Protein AF-A0A7S1Z7Z2-F1 (afdb_monomer)

pLDDT: mean 90.13, std 9.08, range [53.66, 98.62]

Solvent-accessible surface area (backbone atoms only — not comparable to full-atom values): 11282 Å² total; per-residue (Å²): 141,89,58,66,69,56,51,52,54,50,41,55,55,57,70,72,47,64,72,92,81,48,67,31,54,62,51,13,54,47,20,42,52,48,16,53,54,26,48,78,69,70,35,50,72,63,13,43,52,27,40,50,52,14,51,52,24,27,57,74,50,73,48,68,64,72,51,48,70,61,42,53,51,52,42,48,53,41,29,54,37,27,45,75,72,69,38,49,69,61,22,52,56,44,25,51,54,40,63,73,68,47,89,47,72,75,71,25,38,62,33,54,53,51,53,23,46,42,47,24,67,41,99,81,49,35,27,67,57,16,34,55,44,33,43,52,51,34,41,75,75,71,43,84,64,67,98,73,46,47,75,67,56,55,50,52,52,49,52,52,50,51,61,72,48,56,95,55,60,73,76,53,66,81,66,49,78,77,80,72,82,45,69,59,58,60,40,51,53,51,33,30,55,30,22,54,75,73,64,38,61,60,54,42,71,108

Sequence (206 aa):
ANTEWALFVAADHLNSVVPELVPRMELARLNFRVAKINLAKGATLGANVNLNDCLTCLNQSGEKWKDYDFTLNLLNELMESEYSIGKFEMAFMHLQDVLENATSLDDKFTAYFYKMKTFAEDENRDYQKGIVVGLQICKMYGITIPNSPNRTDLMKENVKLEMKLRNQPLTVLSKLPRTDDSTVFRILNEVHHYATFEGNNDLAAL

Mean predicted aligned error: 6.17 Å

Organism: NCBI:txid49249

InterPro domains:
  IPR053159 Hybrid Signal Transduction Histidine Kinase [PTHR43642] (6-191)

Nearest PDB structures (foldseek):
  4i1a-assembly3_B  TM=7.212E-01  e=1.987E-01  Bacillus subtilis subsp. subtilis str. 168
  4i1a-assembly3_A  TM=5.630E-01  e=1.510E-01  Bacillus subtilis subsp. subtilis str. 168
  8amz-assembly1_Q  TM=6.547E-01  e=1.786E+00  Spinacia oleracea
  2ifu-assembly4_D  TM=3.237E-01  e=2.999E-01  Danio rerio
  8bpo-assembly1_t2  TM=3.174E-01  e=8.589E-01  Homo sapiens

Structure (mmCIF, N/CA/C/O backbone):
data_AF-A0A7S1Z7Z2-F1
#
_entry.id   AF-A0A7S1Z7Z2-F1
#
loop_
_atom_site.group_PDB
_atom_site.id
_atom_site.type_symbol
_atom_site.label_atom_id
_atom_site.label_alt_id
_atom_site.label_comp_id
_atom_site.label_asym_id
_atom_site.label_entity_id
_atom_site.label_seq_id
_atom_site.pdbx_PDB_ins_code
_atom_site.Cartn_x
_atom_site.Cartn_y
_atom_site.Cartn_z
_atom_site.occupancy
_atom_site.B_iso_or_equiv
_atom_site.auth_seq_id
_atom_site.auth_comp_id
_atom_site.auth_asym_id
_atom_site.auth_atom_id
_atom_site.pdbx_PDB_model_num
ATOM 1 N N . ALA A 1 1 ? -28.406 5.583 3.637 1.00 53.66 1 ALA A N 1
ATOM 2 C CA . ALA A 1 1 ? -27.431 6.682 3.791 1.00 53.66 1 ALA A CA 1
ATOM 3 C C . ALA A 1 1 ? -27.468 7.380 5.168 1.00 53.66 1 ALA A C 1
ATOM 5 O O . ALA A 1 1 ? -26.813 8.398 5.307 1.00 53.66 1 ALA A O 1
ATOM 6 N N . ASN A 1 2 ? -28.165 6.873 6.207 1.00 59.16 2 ASN A N 1
ATOM 7 C CA . ASN A 1 2 ? -28.440 7.666 7.427 1.00 59.16 2 ASN A CA 1
ATOM 8 C C . ASN A 1 2 ? -27.847 7.119 8.748 1.00 59.16 2 ASN A C 1
ATOM 10 O O . ASN A 1 2 ? -28.287 7.511 9.824 1.00 59.16 2 ASN A O 1
ATOM 14 N N . THR A 1 3 ? -26.867 6.210 8.688 1.00 78.44 3 THR A N 1
ATOM 15 C CA . THR A 1 3 ? -26.270 5.569 9.883 1.00 78.44 3 THR A CA 1
ATOM 16 C C . THR A 1 3 ? -24.746 5.665 9.963 1.00 78.44 3 THR A C 1
ATOM 18 O O . THR A 1 3 ? -24.175 5.268 10.972 1.00 78.44 3 THR A O 1
ATOM 21 N N . GLU A 1 4 ? -24.066 6.220 8.953 1.00 89.06 4 GLU A N 1
ATOM 22 C CA . GLU A 1 4 ? -22.598 6.335 8.968 1.00 89.06 4 GLU A CA 1
ATOM 23 C C . GLU A 1 4 ? -22.099 7.193 10.129 1.00 89.06 4 GLU A C 1
ATOM 25 O O . GLU A 1 4 ? -21.143 6.816 10.794 1.00 89.06 4 GLU A O 1
ATOM 30 N N . TRP A 1 5 ? -22.776 8.308 10.419 1.00 90.75 5 TRP A N 1
ATOM 31 C CA . TRP A 1 5 ? -22.415 9.199 11.524 1.00 90.75 5 TRP A CA 1
ATOM 32 C C . TRP A 1 5 ? -22.403 8.470 12.879 1.00 90.75 5 TRP A C 1
ATOM 34 O O . TRP A 1 5 ? -21.561 8.763 13.721 1.00 90.75 5 TRP A O 1
ATOM 44 N N . ALA A 1 6 ? -23.277 7.474 13.070 1.00 94.19 6 ALA A N 1
ATOM 45 C CA . ALA A 1 6 ? -23.322 6.687 14.297 1.00 94.19 6 ALA A CA 1
ATOM 46 C C . ALA A 1 6 ? -22.071 5.808 14.461 1.00 94.19 6 ALA A C 1
ATOM 48 O O . ALA A 1 6 ? -21.644 5.572 15.587 1.00 94.19 6 ALA A O 1
ATOM 49 N N . LEU A 1 7 ? -21.448 5.368 13.359 1.00 95.56 7 LEU A N 1
ATOM 50 C CA . LEU A 1 7 ? -20.182 4.629 13.406 1.00 95.56 7 LEU A CA 1
ATOM 51 C C . LEU A 1 7 ? -19.027 5.521 13.862 1.00 95.56 7 LEU A C 1
ATOM 53 O O . LEU A 1 7 ? -18.217 5.073 14.666 1.00 95.56 7 LEU A O 1
ATOM 57 N N . PHE A 1 8 ? -18.979 6.776 13.402 1.00 95.44 8 PHE A N 1
ATOM 58 C CA . PHE A 1 8 ? -17.988 7.749 13.875 1.00 95.44 8 PHE A CA 1
ATOM 59 C C . PHE A 1 8 ? -18.132 7.997 15.376 1.00 95.44 8 PHE A C 1
ATOM 61 O O . PHE A 1 8 ? -17.154 7.895 16.106 1.00 95.44 8 PHE A O 1
ATOM 68 N N . VAL A 1 9 ? -19.359 8.256 15.841 1.00 96.25 9 VAL A N 1
ATOM 69 C CA . VAL A 1 9 ? -19.635 8.490 17.267 1.00 96.25 9 VAL A CA 1
ATOM 70 C C . VAL A 1 9 ? -19.284 7.260 18.103 1.00 96.25 9 VAL A C 1
ATOM 72 O O . VAL A 1 9 ? -18.658 7.399 19.150 1.00 96.25 9 VAL A O 1
ATOM 75 N N . ALA A 1 10 ? -19.650 6.061 17.643 1.00 95.88 10 ALA A N 1
ATOM 76 C CA . ALA A 1 10 ? -19.330 4.822 18.342 1.00 95.88 10 ALA A CA 1
ATOM 77 C C . ALA A 1 10 ? -17.818 4.574 18.418 1.00 95.88 10 ALA A C 1
ATOM 79 O O . ALA A 1 10 ? -17.327 4.226 19.487 1.00 95.88 10 ALA A O 1
ATOM 80 N N . ALA A 1 11 ? -17.084 4.767 17.317 1.00 96.25 11 ALA A N 1
ATOM 81 C CA . ALA A 1 11 ? -15.632 4.607 17.293 1.00 96.25 11 ALA A CA 1
ATOM 82 C C . ALA A 1 11 ? -14.953 5.583 18.262 1.00 96.25 11 ALA A C 1
ATOM 84 O O . ALA A 1 11 ? -14.167 5.155 19.100 1.00 96.25 11 ALA A O 1
ATOM 85 N N . ASP A 1 12 ? -15.331 6.861 18.208 1.00 95.38 12 ASP A N 1
ATOM 86 C CA . ASP A 1 12 ? -14.807 7.907 19.089 1.00 95.38 12 ASP A CA 1
ATOM 87 C C . ASP A 1 12 ? -15.061 7.591 20.573 1.00 95.38 12 ASP A C 1
ATOM 89 O O . ASP A 1 12 ? -14.130 7.54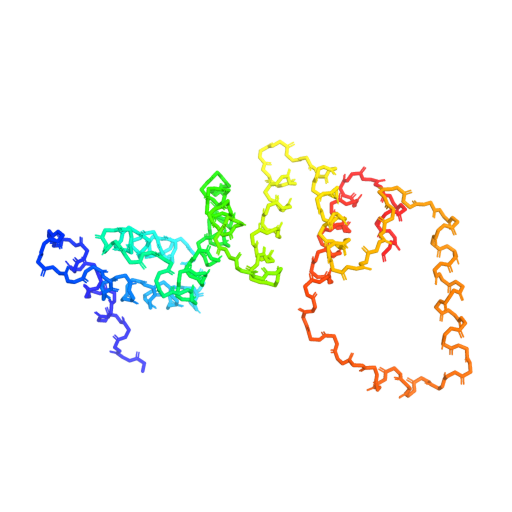6 21.381 1.00 95.38 12 ASP A O 1
ATOM 93 N N . HIS A 1 13 ? -16.306 7.245 20.926 1.00 95.75 13 HIS A N 1
ATOM 94 C CA . HIS A 1 13 ? -16.645 6.881 22.302 1.00 95.75 13 HIS A CA 1
ATOM 95 C C . HIS A 1 13 ? -15.872 5.646 22.764 1.00 95.75 13 HIS A C 1
ATOM 97 O O . HIS A 1 13 ? -15.288 5.670 23.843 1.00 95.75 13 HIS A O 1
ATOM 103 N N . LEU A 1 14 ? -15.831 4.574 21.972 1.00 96.69 14 LEU A N 1
ATOM 104 C CA . LEU A 1 14 ? -15.154 3.336 22.367 1.00 96.69 14 LEU A CA 1
ATOM 105 C C . LEU A 1 14 ? -13.625 3.478 22.429 1.00 96.69 14 LEU A C 1
ATOM 107 O O . LEU A 1 14 ? -13.007 2.845 23.284 1.00 96.69 14 LEU A O 1
ATOM 111 N N . ASN A 1 15 ? -13.022 4.330 21.594 1.00 96.00 15 ASN A N 1
ATOM 112 C CA . ASN A 1 15 ? -11.595 4.662 21.673 1.00 96.00 15 ASN A CA 1
ATOM 113 C C . ASN A 1 15 ? -11.259 5.435 22.960 1.00 96.00 15 ASN A C 1
ATOM 115 O O . ASN A 1 15 ? -10.152 5.301 23.477 1.00 96.00 15 ASN A O 1
ATOM 119 N N . SER A 1 16 ? -12.211 6.198 23.511 1.00 94.62 16 SER A N 1
ATOM 120 C CA . SER A 1 16 ? -12.033 6.934 24.775 1.00 94.62 16 SER A CA 1
ATOM 121 C C . SER A 1 16 ? -12.124 6.057 26.036 1.00 94.62 16 SER A C 1
ATOM 123 O O . SER A 1 16 ? -11.719 6.477 27.121 1.00 94.62 16 SER A O 1
ATOM 125 N N . VAL A 1 17 ? -12.645 4.831 25.913 1.00 93.94 17 VAL A N 1
ATOM 126 C CA . VAL A 1 17 ? -12.807 3.894 27.032 1.00 93.94 17 VAL A CA 1
ATOM 127 C C . VAL A 1 17 ? -11.518 3.104 27.274 1.00 93.94 17 VAL A C 1
ATOM 129 O O . VAL A 1 17 ? -10.865 2.642 26.336 1.00 93.94 17 VAL A O 1
ATOM 132 N N . VAL A 1 18 ? -11.190 2.880 28.554 1.00 91.38 18 VAL A N 1
ATOM 133 C CA . VAL A 1 18 ? -10.000 2.119 28.972 1.00 91.38 18 VAL A CA 1
ATOM 134 C C . VAL A 1 18 ? -9.906 0.743 28.280 1.00 91.38 18 VAL A C 1
ATOM 136 O O . VAL A 1 18 ? -10.941 0.086 28.086 1.00 91.38 18 VAL A O 1
ATOM 139 N N . PRO A 1 19 ? -8.693 0.298 27.885 1.00 89.31 19 PRO A N 1
ATOM 140 C CA . PRO A 1 19 ? -8.460 -0.916 27.102 1.00 89.31 19 PRO A CA 1
ATOM 141 C C . PRO A 1 19 ? -9.235 -2.164 27.552 1.00 89.31 19 PRO A C 1
ATOM 143 O O . PRO A 1 19 ? -9.799 -2.888 26.732 1.00 89.31 19 PRO A O 1
ATOM 146 N N . GLU A 1 20 ? -9.346 -2.373 28.856 1.00 91.19 20 GLU A N 1
ATOM 147 C CA . GLU A 1 20 ? -9.874 -3.585 29.483 1.00 91.19 20 GLU A CA 1
ATOM 148 C C . GLU A 1 20 ? -11.393 -3.752 29.327 1.00 91.19 20 GLU A C 1
ATOM 150 O O . GLU A 1 20 ? -11.908 -4.858 29.478 1.00 91.19 20 GLU A O 1
ATOM 155 N N . LEU A 1 21 ? -12.121 -2.671 29.025 1.00 93.44 21 LEU A N 1
ATOM 156 C CA . LEU A 1 21 ? -13.588 -2.672 28.972 1.00 93.44 21 LEU A CA 1
ATOM 157 C C . LEU A 1 21 ? -14.166 -2.831 27.560 1.00 93.44 21 LEU A C 1
ATOM 159 O O . LEU A 1 21 ? -15.384 -2.928 27.418 1.00 93.44 21 LEU A O 1
ATOM 163 N N . VAL A 1 22 ? -13.328 -2.851 26.518 1.00 94.50 22 VAL A N 1
ATOM 164 C CA . VAL A 1 22 ? -13.785 -3.014 25.126 1.00 94.50 22 VAL A CA 1
ATOM 165 C C . VAL A 1 22 ? -12.948 -4.084 24.432 1.00 94.50 22 VAL A C 1
ATOM 167 O O . VAL A 1 22 ? -11.717 -4.037 24.519 1.00 94.50 22 VAL A O 1
ATOM 170 N N . PRO A 1 23 ? -13.571 -5.025 23.703 1.00 96.31 23 PRO A N 1
ATOM 171 C CA . PRO A 1 23 ? -12.843 -5.982 22.881 1.00 96.31 23 PRO A CA 1
ATOM 172 C C . PRO A 1 23 ? -12.014 -5.264 21.808 1.00 96.31 23 PRO A C 1
ATOM 174 O O . PRO A 1 23 ? -12.542 -4.633 20.888 1.00 96.31 23 PRO A O 1
ATOM 177 N N . ARG A 1 24 ? -10.684 -5.349 21.922 1.00 97.06 24 ARG A N 1
ATOM 178 C CA . ARG A 1 24 ? -9.768 -4.543 21.100 1.00 97.06 24 ARG A CA 1
ATOM 179 C C . ARG A 1 24 ? -9.807 -4.912 19.618 1.00 97.06 24 ARG A C 1
ATOM 181 O O . ARG A 1 24 ? -9.785 -4.020 18.777 1.00 97.06 24 ARG A O 1
ATOM 188 N N . MET A 1 25 ? -9.945 -6.194 19.278 1.00 97.31 25 MET A N 1
ATOM 189 C CA . MET A 1 25 ? -10.079 -6.624 17.880 1.00 97.31 25 MET A CA 1
ATOM 190 C C . MET A 1 25 ? -11.373 -6.096 17.230 1.00 97.31 25 MET A C 1
ATOM 192 O O . MET A 1 25 ? -11.370 -5.666 16.077 1.00 97.31 25 MET A O 1
ATOM 196 N N . GLU A 1 26 ? -12.488 -6.068 17.961 1.00 97.06 26 GLU A N 1
ATOM 197 C CA . GLU A 1 26 ? -13.760 -5.544 17.442 1.00 97.06 26 GLU A CA 1
ATOM 198 C C . GLU A 1 26 ? -13.691 -4.030 17.223 1.00 97.06 26 GLU A C 1
ATOM 200 O O . GLU A 1 26 ? -14.133 -3.532 16.183 1.00 97.06 26 GLU A O 1
ATOM 205 N N . LEU A 1 27 ? -13.064 -3.307 18.156 1.00 98.06 27 LEU A N 1
ATOM 206 C CA . LEU 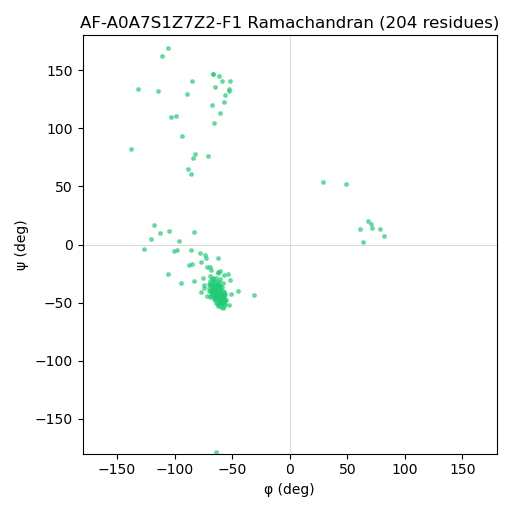A 1 27 ? -12.813 -1.876 18.018 1.00 98.06 27 LEU A CA 1
ATOM 207 C C . LEU A 1 27 ? -11.847 -1.572 16.864 1.00 98.06 27 LEU A C 1
ATOM 209 O O . LEU A 1 27 ? -12.085 -0.631 16.109 1.00 98.06 27 LEU A O 1
ATOM 213 N N . ALA A 1 28 ? -10.821 -2.402 16.647 1.00 98.38 28 ALA A N 1
ATOM 214 C CA . ALA A 1 28 ? -9.949 -2.289 15.479 1.00 98.38 28 ALA A CA 1
ATOM 215 C C . ALA A 1 28 ? -10.764 -2.368 14.176 1.00 98.38 28 ALA A C 1
ATOM 217 O O . ALA A 1 28 ? -10.691 -1.478 13.331 1.00 98.38 28 ALA A O 1
ATOM 218 N N . ARG A 1 29 ? -11.637 -3.374 14.039 1.00 98.31 29 ARG A N 1
ATOM 219 C CA . ARG A 1 29 ? -12.503 -3.514 12.855 1.00 98.31 29 ARG A CA 1
ATOM 220 C C . ARG A 1 29 ? -13.492 -2.357 12.700 1.00 98.31 29 ARG A C 1
ATOM 222 O O . ARG A 1 29 ? -13.787 -1.970 11.569 1.00 98.31 29 ARG A O 1
ATOM 229 N N . LEU A 1 30 ? -14.008 -1.799 13.798 1.00 98.12 30 LEU A N 1
ATOM 230 C CA . LEU A 1 30 ? -14.858 -0.607 13.756 1.00 98.12 30 LEU A CA 1
ATOM 231 C C . LEU A 1 30 ? -14.080 0.608 13.232 1.00 98.12 30 LEU A C 1
ATOM 233 O O . LEU A 1 30 ? -14.532 1.245 12.281 1.00 98.12 30 LEU A O 1
ATOM 237 N N . ASN A 1 31 ? -12.899 0.876 13.790 1.00 98.50 31 ASN A N 1
ATOM 238 C CA . ASN A 1 31 ? -12.014 1.948 13.340 1.00 98.50 31 ASN A CA 1
ATOM 239 C C . ASN A 1 31 ? -11.650 1.795 11.857 1.00 98.50 31 ASN A C 1
ATOM 241 O O . ASN A 1 31 ? -11.745 2.756 11.096 1.00 98.50 31 ASN A O 1
ATOM 245 N N . PHE A 1 32 ? -11.349 0.573 11.408 1.00 98.44 32 PHE A N 1
ATOM 246 C CA . PHE A 1 32 ? -11.090 0.297 9.996 1.00 98.44 32 PHE A CA 1
ATOM 247 C C . PHE A 1 32 ? -12.290 0.642 9.101 1.00 98.44 32 PHE A C 1
ATOM 249 O O . PHE A 1 32 ? -12.133 1.284 8.065 1.00 98.44 32 PHE A O 1
ATOM 256 N N . ARG A 1 33 ? -13.519 0.292 9.504 1.00 97.94 33 ARG A N 1
ATOM 257 C CA . ARG A 1 33 ? -14.731 0.663 8.747 1.00 97.94 33 ARG A CA 1
ATOM 258 C C . ARG A 1 33 ? -14.906 2.177 8.653 1.00 97.94 33 ARG A C 1
ATOM 260 O O . ARG A 1 33 ? -15.233 2.679 7.580 1.00 97.94 33 ARG A O 1
ATOM 267 N N . VAL A 1 34 ? -14.678 2.899 9.750 1.00 97.94 34 VAL A N 1
ATOM 268 C CA . VAL A 1 34 ? -14.746 4.368 9.768 1.00 97.94 34 VAL A CA 1
ATOM 269 C C . VAL A 1 34 ? -13.672 4.973 8.859 1.00 97.94 34 VAL A C 1
ATOM 271 O O . VAL A 1 34 ? -13.980 5.860 8.061 1.00 97.94 34 VAL A O 1
ATOM 274 N N . ALA A 1 35 ? -12.453 4.429 8.874 1.00 98.06 35 ALA A N 1
ATOM 275 C CA . ALA A 1 35 ? -11.396 4.825 7.949 1.00 98.06 35 ALA A CA 1
ATOM 276 C C . ALA A 1 35 ? -11.805 4.642 6.479 1.00 98.06 35 ALA A C 1
ATOM 278 O O . ALA A 1 35 ? -11.645 5.566 5.683 1.00 98.06 35 ALA A O 1
ATOM 279 N N . LYS A 1 36 ? -12.406 3.499 6.114 1.00 97.50 36 LYS A N 1
ATOM 280 C CA . LYS A 1 36 ? -12.900 3.268 4.743 1.00 97.50 36 LYS A CA 1
ATOM 281 C C . LYS A 1 36 ? -13.978 4.277 4.333 1.00 97.50 36 LYS A C 1
ATOM 283 O O . LYS A 1 36 ? -13.988 4.705 3.182 1.00 97.50 36 LYS A O 1
ATOM 288 N N . ILE A 1 37 ? -14.846 4.702 5.257 1.00 96.81 37 ILE A N 1
ATOM 289 C CA . ILE A 1 37 ? -15.832 5.764 4.991 1.00 96.81 37 ILE A CA 1
ATOM 290 C C . ILE A 1 37 ? -15.133 7.111 4.755 1.00 96.81 37 ILE A C 1
ATOM 292 O O . ILE A 1 37 ? -15.510 7.834 3.834 1.00 96.81 37 ILE A O 1
ATOM 296 N N . ASN A 1 38 ? -14.106 7.446 5.542 1.00 96.62 38 ASN A N 1
ATOM 297 C CA . ASN A 1 38 ? -13.310 8.659 5.329 1.00 96.62 38 ASN A CA 1
ATOM 298 C C . ASN A 1 38 ? -12.604 8.652 3.966 1.00 96.62 38 ASN A C 1
ATOM 300 O O . ASN A 1 38 ? -12.686 9.642 3.240 1.00 96.62 38 ASN A O 1
ATOM 304 N N . LEU A 1 39 ? -11.978 7.536 3.582 1.00 95.38 39 LEU A N 1
ATOM 305 C CA . LEU A 1 39 ? -11.328 7.387 2.274 1.00 95.38 39 LEU A CA 1
ATOM 306 C C . LEU A 1 39 ? -12.324 7.544 1.123 1.00 95.38 39 LEU A C 1
ATOM 308 O O . LEU A 1 39 ? -12.060 8.293 0.187 1.00 95.38 39 LEU A O 1
ATOM 312 N N . ALA A 1 40 ? -13.506 6.929 1.226 1.00 95.44 40 ALA A N 1
ATOM 313 C CA . ALA A 1 40 ? -14.566 7.077 0.227 1.00 95.44 40 ALA A CA 1
ATOM 314 C C . ALA A 1 40 ? -15.053 8.532 0.068 1.00 95.44 40 ALA A C 1
ATOM 316 O O . ALA A 1 40 ? -15.600 8.892 -0.972 1.00 95.44 40 ALA A O 1
ATOM 317 N N . LYS A 1 41 ? -14.846 9.374 1.088 1.00 95.00 41 LYS A N 1
ATOM 318 C CA . LYS A 1 41 ? -15.164 10.810 1.086 1.00 95.00 41 LYS A CA 1
ATOM 319 C C . LYS A 1 41 ? -13.961 11.700 0.743 1.00 95.00 41 LYS A C 1
ATOM 321 O O . LYS A 1 41 ? -14.094 12.920 0.787 1.00 95.00 41 LYS A O 1
ATOM 326 N N . GLY A 1 42 ? -12.799 11.122 0.428 1.00 93.69 42 GLY A N 1
ATOM 327 C CA . GLY A 1 42 ? -11.559 11.858 0.153 1.00 93.69 42 GLY A CA 1
ATOM 328 C C . GLY A 1 42 ? -10.911 12.495 1.390 1.00 93.69 42 GLY A C 1
ATOM 329 O O . GLY A 1 42 ? -10.038 13.349 1.262 1.00 93.69 42 GLY A O 1
ATOM 330 N N . ALA A 1 43 ? -11.325 12.109 2.600 1.00 95.81 43 ALA A N 1
ATOM 331 C CA . ALA A 1 43 ? -10.818 12.656 3.855 1.00 95.81 43 ALA A CA 1
ATOM 332 C C . ALA A 1 43 ? -9.582 11.881 4.349 1.00 95.81 43 ALA A C 1
ATOM 334 O O . ALA A 1 43 ? -9.621 11.249 5.405 1.00 95.81 43 ALA A O 1
ATOM 335 N N . THR A 1 44 ? -8.474 11.928 3.601 1.00 95.31 44 THR A N 1
ATOM 336 C CA . THR A 1 44 ? -7.265 11.120 3.870 1.00 95.31 44 THR A CA 1
ATOM 337 C C . THR A 1 44 ? -6.685 11.335 5.270 1.00 95.31 44 THR A C 1
ATOM 339 O O . THR A 1 44 ? -6.326 10.368 5.933 1.00 95.31 44 THR A O 1
ATOM 342 N N . LEU A 1 45 ? -6.645 12.576 5.769 1.00 97.00 45 LEU A N 1
ATOM 343 C CA . LEU A 1 45 ? -6.176 12.856 7.135 1.00 97.00 45 LEU A CA 1
ATOM 344 C C . LEU A 1 45 ? -7.063 12.189 8.197 1.00 97.00 45 LEU A C 1
ATOM 346 O O . LEU A 1 45 ? -6.549 11.571 9.124 1.00 97.00 45 LEU A O 1
ATOM 350 N N . GLY A 1 46 ? -8.388 12.278 8.043 1.00 96.88 46 GLY A N 1
ATOM 351 C CA . GLY A 1 46 ? -9.335 11.630 8.954 1.00 96.88 46 GLY A CA 1
ATOM 352 C C . GLY A 1 46 ? -9.253 10.106 8.875 1.00 96.88 46 GLY A C 1
ATOM 353 O O . GLY A 1 46 ? -9.271 9.429 9.899 1.00 96.88 46 GLY A O 1
ATOM 354 N N . ALA A 1 47 ? -9.088 9.557 7.670 1.00 97.88 47 ALA A N 1
ATOM 355 C CA . ALA A 1 47 ? -8.847 8.132 7.485 1.00 97.88 47 ALA A CA 1
ATOM 356 C C . ALA A 1 47 ? -7.579 7.679 8.214 1.00 97.88 47 ALA A C 1
ATOM 358 O O . ALA A 1 47 ? -7.631 6.691 8.938 1.00 97.88 47 ALA A O 1
ATOM 359 N N . ASN A 1 48 ? -6.478 8.426 8.088 1.00 98.25 48 ASN A N 1
ATOM 360 C CA . ASN A 1 48 ? -5.210 8.103 8.737 1.00 98.25 48 ASN A CA 1
ATOM 361 C C . ASN A 1 48 ? -5.326 8.004 10.262 1.00 98.25 48 ASN A C 1
ATOM 363 O O . ASN A 1 48 ? -4.729 7.110 10.859 1.00 98.25 48 ASN A O 1
ATOM 367 N N . VAL A 1 49 ? -6.101 8.901 10.883 1.00 98.06 49 VAL A N 1
ATOM 368 C CA . VAL A 1 49 ? -6.381 8.863 12.327 1.00 98.06 49 VAL A CA 1
ATOM 369 C C . VAL A 1 49 ? -7.063 7.545 12.691 1.00 98.06 49 VAL A C 1
ATOM 371 O O . VAL A 1 49 ? -6.537 6.787 13.500 1.00 98.06 49 VAL A O 1
ATOM 374 N N . ASN A 1 50 ? -8.166 7.204 12.019 1.00 98.44 50 ASN A N 1
ATOM 375 C CA . ASN A 1 50 ? -8.885 5.964 12.310 1.00 98.44 50 ASN A CA 1
ATOM 376 C C . ASN A 1 50 ? -8.077 4.700 11.963 1.00 98.44 50 ASN A C 1
ATOM 378 O O . ASN A 1 50 ? -8.217 3.679 12.631 1.00 98.44 50 ASN A O 1
ATOM 382 N N . LEU A 1 51 ? -7.215 4.740 10.946 1.00 98.62 51 LEU A N 1
ATOM 383 C CA . LEU A 1 51 ? -6.305 3.636 10.633 1.00 98.62 51 LEU A CA 1
ATOM 384 C C . LEU A 1 51 ? -5.260 3.430 11.742 1.00 98.62 51 LEU A C 1
ATOM 386 O O . LEU A 1 51 ? -4.986 2.293 12.123 1.00 98.62 51 LEU A O 1
ATOM 390 N N . ASN A 1 52 ? -4.720 4.512 12.307 1.00 98.44 52 ASN A N 1
ATOM 391 C CA . ASN A 1 52 ? -3.799 4.447 13.443 1.00 98.44 52 ASN A CA 1
ATOM 392 C C . ASN A 1 52 ? -4.491 3.929 14.716 1.00 98.44 52 ASN A C 1
ATOM 394 O O . ASN A 1 52 ? -3.932 3.080 15.418 1.00 98.44 52 ASN A O 1
ATOM 398 N N . ASP A 1 53 ? -5.729 4.356 14.979 1.00 98.31 53 ASP A N 1
ATOM 399 C CA . ASP A 1 53 ? -6.542 3.814 16.077 1.00 98.31 53 ASP A CA 1
ATOM 400 C C . ASP A 1 53 ? -6.804 2.314 15.881 1.00 98.31 53 ASP A C 1
ATOM 402 O O . ASP A 1 53 ? -6.693 1.518 16.818 1.00 98.31 53 ASP A O 1
ATOM 406 N N . CYS A 1 54 ? -7.089 1.903 14.640 1.00 98.50 54 CYS A N 1
ATOM 407 C CA . CYS A 1 54 ? -7.239 0.501 14.272 1.00 98.50 54 CYS A CA 1
ATOM 408 C C . CYS A 1 54 ? -5.967 -0.303 14.563 1.00 98.50 54 CYS A C 1
ATOM 410 O O . CYS A 1 54 ? -6.046 -1.341 15.221 1.00 98.50 54 CYS A O 1
ATOM 412 N N . LEU A 1 55 ? -4.797 0.169 14.120 1.00 98.44 55 LEU A N 1
ATOM 413 C CA . LEU A 1 55 ? -3.522 -0.509 14.366 1.00 98.44 55 LEU A CA 1
ATOM 414 C C . LEU A 1 55 ? -3.188 -0.580 15.859 1.00 98.44 55 LEU A C 1
ATOM 416 O O . LEU A 1 55 ? -2.737 -1.620 16.339 1.00 98.44 55 LEU A O 1
ATOM 420 N N . THR A 1 56 ? -3.460 0.488 16.608 1.00 97.88 56 THR A N 1
ATOM 421 C CA . THR A 1 56 ? -3.275 0.520 18.065 1.00 97.88 56 THR A CA 1
ATOM 422 C C . THR A 1 56 ? -4.125 -0.551 18.744 1.00 97.88 56 THR A C 1
ATOM 424 O O . THR A 1 56 ? -3.603 -1.360 19.514 1.00 97.88 56 THR A O 1
ATOM 427 N N . CYS A 1 57 ? -5.413 -0.624 18.402 1.00 98.06 57 CYS A N 1
ATOM 428 C CA . CYS A 1 57 ? -6.321 -1.638 18.930 1.00 98.06 57 CYS A CA 1
ATOM 429 C C . CYS A 1 57 ? -5.910 -3.060 18.505 1.00 98.06 57 CYS A C 1
ATOM 431 O O . CYS A 1 57 ? -5.933 -3.983 19.319 1.00 98.06 57 CYS A O 1
ATOM 433 N N . LEU A 1 58 ? -5.474 -3.250 17.255 1.00 98.38 58 LEU A N 1
ATOM 434 C CA . LEU A 1 58 ? -4.982 -4.538 16.763 1.00 98.38 58 LEU A CA 1
ATOM 435 C C . LEU A 1 58 ? -3.751 -5.004 17.552 1.00 98.38 58 LEU A C 1
ATOM 437 O O . LEU A 1 58 ? -3.711 -6.148 18.002 1.00 98.38 58 LEU A O 1
ATOM 441 N N . ASN A 1 59 ? -2.780 -4.122 17.785 1.00 97.19 59 ASN A N 1
ATOM 442 C CA . ASN A 1 59 ? -1.603 -4.439 18.594 1.00 97.19 59 ASN A CA 1
ATOM 443 C C . ASN A 1 59 ? -2.000 -4.818 20.031 1.00 97.19 59 ASN A C 1
ATOM 445 O O . ASN A 1 59 ? -1.542 -5.836 20.546 1.00 97.19 59 ASN A O 1
ATOM 449 N N . GLN A 1 60 ? -2.901 -4.052 20.655 1.00 96.44 60 GLN A N 1
ATOM 450 C CA . GLN A 1 60 ? -3.393 -4.313 22.015 1.00 96.44 60 GLN A CA 1
ATOM 451 C C . GLN A 1 60 ? -4.174 -5.627 22.139 1.00 96.44 60 GLN A C 1
ATOM 453 O O . GLN A 1 60 ? -4.167 -6.240 23.202 1.00 96.44 60 GLN A O 1
ATOM 458 N N . SER A 1 61 ? -4.836 -6.079 21.071 1.00 96.50 61 SER A N 1
ATOM 459 C CA . SER A 1 61 ? -5.518 -7.379 21.066 1.00 96.50 61 SER A CA 1
ATOM 460 C C . SER A 1 61 ? -4.551 -8.571 21.127 1.00 96.50 61 SER A C 1
ATOM 462 O O . SER A 1 61 ? -4.949 -9.665 21.519 1.00 96.50 61 SER A O 1
ATOM 464 N N . GLY A 1 62 ? -3.284 -8.389 20.730 1.00 96.44 62 GLY A N 1
ATOM 465 C CA . GLY A 1 62 ? -2.328 -9.493 20.586 1.00 96.44 62 GLY A CA 1
ATOM 466 C C . GLY A 1 62 ? -2.670 -10.454 19.438 1.00 96.44 62 GLY A C 1
ATOM 467 O O . GLY A 1 62 ? -2.233 -11.607 19.431 1.00 96.44 62 GLY A O 1
ATOM 468 N N . GLU A 1 63 ? -3.486 -10.013 18.478 1.00 96.12 63 GLU A N 1
ATOM 469 C CA . GLU A 1 63 ? -3.962 -10.822 17.349 1.00 96.12 63 GLU A CA 1
ATOM 470 C C . GLU A 1 63 ? -3.427 -10.359 15.986 1.00 96.12 63 GLU A C 1
ATOM 472 O O . GLU A 1 63 ? -3.874 -10.845 14.946 1.00 96.12 63 GLU A 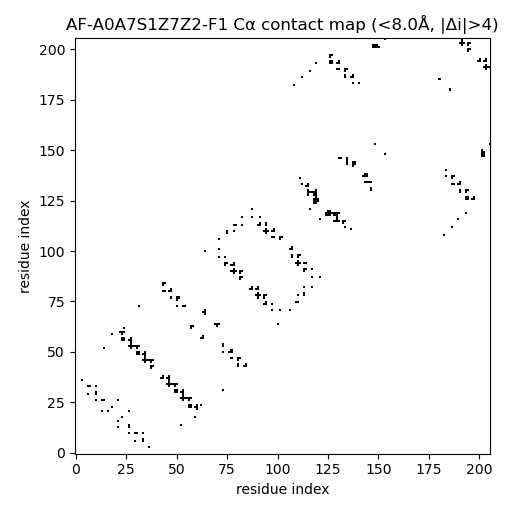O 1
ATOM 477 N N . LYS A 1 64 ? -2.461 -9.435 15.966 1.00 97.38 64 LYS A N 1
ATOM 478 C CA . LYS A 1 64 ? -1.807 -9.002 14.727 1.00 97.38 64 LYS A CA 1
ATOM 479 C C . LYS A 1 64 ? -1.278 -10.210 13.946 1.00 97.38 64 LYS A C 1
ATOM 481 O O . LYS A 1 64 ? -0.679 -11.106 14.537 1.00 97.38 64 LYS A O 1
ATOM 486 N N . TRP A 1 65 ? -1.537 -10.235 12.639 1.00 97.44 65 TRP A N 1
ATOM 487 C CA . TRP A 1 65 ? -1.216 -11.340 11.728 1.00 97.44 65 TRP A CA 1
ATOM 488 C C . TRP A 1 65 ? -1.930 -12.682 12.001 1.00 97.44 65 TRP A C 1
ATOM 490 O O . TRP A 1 65 ? -1.718 -13.625 11.243 1.00 97.44 65 TRP A O 1
ATOM 500 N N . LYS A 1 66 ? -2.830 -12.793 12.998 1.00 97.00 66 LYS A N 1
ATOM 501 C CA . LYS A 1 66 ? -3.725 -13.969 13.119 1.00 97.00 66 LYS A CA 1
ATOM 502 C C . LYS A 1 66 ? -4.805 -13.959 12.042 1.00 97.00 66 LYS A C 1
ATOM 504 O O . LYS A 1 66 ? -5.076 -14.985 11.429 1.00 97.00 66 LYS A O 1
ATOM 509 N N . ASP A 1 67 ? -5.408 -12.792 11.822 1.00 97.50 67 ASP A N 1
ATOM 510 C CA . ASP A 1 67 ? -6.210 -12.505 10.634 1.00 97.50 67 ASP A CA 1
ATOM 511 C C . ASP A 1 67 ? -5.287 -11.838 9.607 1.00 97.50 67 ASP A C 1
ATOM 513 O O . ASP A 1 67 ? -5.007 -10.633 9.677 1.00 97.50 67 ASP A O 1
ATOM 517 N N . TYR A 1 68 ? -4.731 -12.677 8.731 1.00 98.25 68 TYR A N 1
ATOM 518 C CA . TYR A 1 68 ? -3.739 -12.290 7.732 1.00 98.25 68 TYR A CA 1
ATOM 519 C C . TYR A 1 68 ? -4.272 -11.192 6.811 1.00 98.25 68 TYR A C 1
ATOM 521 O O . TYR A 1 68 ? -3.679 -10.115 6.737 1.00 98.25 68 TYR A O 1
ATOM 529 N N . ASP A 1 69 ? -5.426 -11.433 6.185 1.00 97.94 69 ASP A N 1
ATOM 530 C CA . ASP A 1 69 ? -6.021 -10.520 5.208 1.00 97.94 69 ASP A CA 1
ATOM 531 C C . ASP A 1 69 ? -6.365 -9.173 5.844 1.00 97.94 69 ASP A C 1
ATOM 533 O O . ASP A 1 69 ? -6.121 -8.119 5.255 1.00 97.94 69 ASP A O 1
ATOM 537 N N . PHE A 1 70 ? -6.896 -9.184 7.072 1.00 98.38 70 PHE A N 1
ATOM 538 C CA . PHE A 1 70 ? -7.198 -7.947 7.785 1.00 98.38 70 PHE A CA 1
ATOM 539 C C . PHE A 1 70 ? -5.937 -7.137 8.095 1.00 98.38 70 PHE A C 1
ATOM 541 O O . PHE A 1 70 ? -5.920 -5.927 7.873 1.00 98.38 70 PHE A O 1
ATOM 548 N N . THR A 1 71 ? -4.884 -7.793 8.591 1.00 98.50 71 THR A N 1
ATOM 549 C CA . THR A 1 71 ? -3.633 -7.112 8.955 1.00 98.50 71 THR A CA 1
ATOM 550 C C . THR A 1 71 ? -2.945 -6.545 7.717 1.00 98.50 71 THR A C 1
ATOM 552 O O . THR A 1 71 ? -2.552 -5.379 7.717 1.00 98.50 71 THR A O 1
ATOM 555 N N . LEU A 1 72 ? -2.859 -7.336 6.646 1.00 98.56 72 LEU A N 1
ATOM 556 C CA . LEU A 1 72 ? -2.272 -6.912 5.380 1.00 98.56 72 LEU A CA 1
ATOM 557 C C . LEU A 1 72 ? -3.025 -5.716 4.786 1.00 98.56 72 LEU A C 1
ATOM 559 O O . LEU A 1 72 ? -2.407 -4.726 4.401 1.00 98.56 72 LEU A O 1
ATOM 563 N N . ASN A 1 73 ? -4.358 -5.776 4.756 1.00 98.25 73 ASN A N 1
ATOM 564 C CA . ASN A 1 73 ? -5.187 -4.691 4.237 1.00 98.25 73 ASN A CA 1
ATOM 565 C C . ASN A 1 73 ? -5.030 -3.408 5.071 1.00 98.25 73 ASN A C 1
ATOM 567 O O . ASN A 1 73 ? -4.803 -2.335 4.520 1.00 98.25 73 ASN A O 1
ATOM 571 N N . LEU A 1 74 ? -5.057 -3.520 6.403 1.00 98.50 74 LEU A N 1
ATOM 572 C CA . LEU A 1 74 ? -4.826 -2.387 7.299 1.00 98.50 74 LEU A CA 1
ATOM 573 C C . LEU A 1 74 ? -3.472 -1.713 7.047 1.00 98.50 74 LEU A C 1
ATOM 575 O O . LEU A 1 74 ? -3.417 -0.490 6.926 1.00 98.50 74 LEU A O 1
ATOM 579 N N . LEU A 1 75 ? -2.391 -2.493 6.982 1.00 98.50 75 LEU A N 1
ATOM 580 C CA . LEU A 1 75 ? -1.051 -1.946 6.779 1.00 98.50 75 LEU A CA 1
ATOM 581 C C . LEU A 1 75 ? -0.895 -1.332 5.383 1.00 98.50 75 LEU A C 1
ATOM 583 O O . LEU A 1 75 ? -0.274 -0.280 5.259 1.00 98.50 75 LEU A O 1
ATOM 587 N N . ASN A 1 76 ? -1.503 -1.925 4.351 1.00 97.88 76 ASN A N 1
ATOM 588 C CA . ASN A 1 76 ? -1.515 -1.359 3.001 1.00 97.88 76 ASN A CA 1
ATOM 589 C C . ASN A 1 76 ? -2.195 0.016 2.952 1.00 97.88 76 ASN A C 1
ATOM 591 O O . ASN A 1 76 ? -1.619 0.965 2.423 1.00 97.88 76 ASN A O 1
ATOM 595 N N . GLU A 1 77 ? -3.375 0.141 3.560 1.00 97.88 77 GLU A N 1
ATOM 596 C CA . GLU A 1 77 ? -4.119 1.405 3.634 1.00 97.88 77 GLU A CA 1
ATOM 597 C C . GLU A 1 77 ? -3.384 2.452 4.488 1.00 97.88 77 GLU A C 1
ATOM 599 O O . GLU A 1 77 ? -3.396 3.639 4.161 1.00 97.88 77 GLU A O 1
ATOM 604 N N . LEU A 1 78 ? -2.709 2.029 5.566 1.00 97.56 78 LEU A N 1
ATOM 605 C CA . LEU A 1 78 ? -1.858 2.908 6.374 1.00 97.56 78 LEU A CA 1
ATOM 606 C C . LEU A 1 78 ? -0.700 3.467 5.560 1.00 97.56 78 LEU A C 1
ATOM 608 O O . LEU A 1 78 ? -0.552 4.683 5.511 1.00 97.56 78 LEU A O 1
ATOM 612 N N . MET A 1 79 ? 0.076 2.608 4.895 1.00 97.25 79 MET A N 1
ATOM 613 C CA . MET A 1 79 ? 1.216 3.036 4.082 1.00 97.25 79 MET A CA 1
ATOM 614 C C . MET A 1 79 ? 0.798 4.050 3.018 1.00 97.25 79 MET A C 1
ATOM 616 O O . MET A 1 79 ? 1.414 5.107 2.900 1.00 97.25 79 MET A O 1
ATOM 620 N N . GLU A 1 80 ? -0.275 3.759 2.280 1.00 95.69 80 GLU A N 1
ATOM 621 C CA . GLU A 1 80 ? -0.801 4.657 1.252 1.00 95.69 80 GLU A CA 1
ATOM 622 C C . GLU A 1 80 ? -1.273 5.989 1.841 1.00 95.69 80 GLU A C 1
ATOM 624 O O . GLU A 1 80 ? -0.930 7.064 1.334 1.00 95.69 80 GLU A O 1
ATOM 629 N N . SER A 1 81 ? -2.026 5.931 2.939 1.00 97.12 81 SER A N 1
ATOM 630 C CA . SER A 1 81 ? -2.541 7.116 3.612 1.00 97.12 81 SER A CA 1
ATOM 631 C C . SER A 1 81 ? -1.423 7.989 4.179 1.00 97.12 81 SER A C 1
ATOM 633 O O . SER A 1 81 ? -1.489 9.206 4.029 1.00 97.12 81 SER A O 1
ATOM 635 N N . GLU A 1 82 ? -0.421 7.392 4.821 1.00 96.69 82 GLU A N 1
ATOM 636 C CA . GLU A 1 82 ? 0.708 8.079 5.451 1.00 96.69 82 GLU A CA 1
ATOM 637 C C . GLU A 1 82 ? 1.629 8.706 4.425 1.00 96.69 82 GLU A C 1
ATOM 639 O O . GLU A 1 82 ? 1.978 9.880 4.549 1.00 96.69 82 GLU A O 1
ATOM 644 N N . TYR A 1 83 ? 1.948 7.954 3.376 1.00 95.25 83 TYR A N 1
ATOM 645 C CA . TYR A 1 83 ? 2.686 8.468 2.241 1.00 95.25 83 TYR A CA 1
ATOM 646 C C . TYR A 1 83 ? 1.989 9.697 1.637 1.00 95.25 83 TYR A C 1
ATOM 648 O O . TYR A 1 83 ? 2.607 10.746 1.468 1.00 95.25 83 TYR A O 1
ATOM 656 N N . SER A 1 84 ? 0.675 9.608 1.401 1.00 93.81 84 SER A N 1
ATOM 657 C CA . SER A 1 84 ? -0.115 10.691 0.793 1.00 93.81 84 SER A CA 1
ATOM 658 C C . SER A 1 84 ? -0.157 11.976 1.626 1.00 93.81 84 SER A C 1
ATOM 660 O O . SER A 1 84 ? -0.399 13.052 1.084 1.00 93.81 84 SER A O 1
ATOM 662 N N . ILE A 1 85 ? 0.060 11.881 2.940 1.00 95.25 85 ILE A N 1
ATOM 663 C CA . ILE A 1 85 ? 0.101 13.033 3.854 1.00 95.25 85 ILE A CA 1
ATOM 664 C C . ILE A 1 85 ? 1.532 13.396 4.286 1.00 95.25 85 ILE A C 1
ATOM 666 O O . ILE A 1 85 ? 1.701 14.180 5.218 1.00 95.25 85 ILE A O 1
ATOM 670 N N . GLY A 1 86 ? 2.556 12.832 3.632 1.00 93.94 86 GLY A N 1
ATOM 671 C CA . GLY A 1 86 ? 3.971 13.145 3.862 1.00 93.94 86 GLY A CA 1
ATOM 672 C C . GLY A 1 86 ? 4.601 12.494 5.099 1.00 93.94 86 GLY A C 1
ATOM 673 O O . GLY A 1 86 ? 5.693 12.880 5.505 1.00 93.94 86 GLY A O 1
ATOM 674 N N . LYS A 1 87 ? 3.953 11.501 5.721 1.00 94.81 87 LYS A N 1
ATOM 675 C CA . LYS A 1 87 ? 4.496 10.738 6.861 1.00 94.81 87 LYS A CA 1
ATOM 676 C C . LYS A 1 87 ? 5.360 9.562 6.386 1.00 94.81 87 LYS A C 1
ATOM 678 O O . LYS A 1 87 ? 5.069 8.404 6.680 1.00 94.81 87 LYS A O 1
ATOM 683 N N . PHE A 1 88 ? 6.429 9.856 5.650 1.00 93.50 88 PHE A N 1
ATOM 684 C CA . PHE A 1 88 ? 7.264 8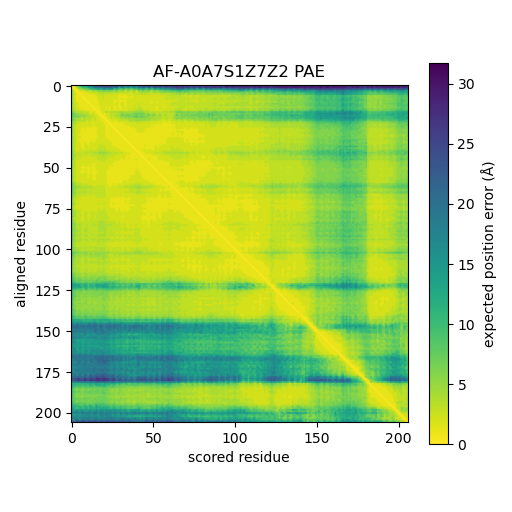.838 5.000 1.00 93.50 88 PHE A CA 1
ATOM 685 C C . PHE A 1 88 ? 7.914 7.842 5.967 1.00 93.50 88 PHE A C 1
ATOM 687 O O . PHE A 1 88 ? 7.941 6.649 5.675 1.00 93.50 88 PHE A O 1
ATOM 694 N N . GLU A 1 89 ? 8.379 8.304 7.130 1.00 92.81 89 GLU A N 1
ATOM 695 C CA . GLU A 1 89 ? 9.004 7.441 8.144 1.00 92.81 89 GLU A CA 1
ATOM 696 C C . GLU A 1 89 ? 8.016 6.406 8.705 1.00 92.81 89 GLU A C 1
ATOM 698 O O . GLU A 1 89 ? 8.343 5.228 8.841 1.00 92.81 89 GLU A O 1
ATOM 703 N N . MET A 1 90 ? 6.773 6.823 8.966 1.00 94.44 90 MET A N 1
ATOM 704 C CA . MET A 1 90 ? 5.717 5.920 9.441 1.00 94.44 90 MET A CA 1
ATOM 705 C C . MET A 1 90 ? 5.370 4.876 8.376 1.00 94.44 90 MET A C 1
ATOM 707 O O . MET A 1 90 ? 5.388 3.674 8.661 1.00 94.44 90 MET A O 1
ATOM 711 N N . ALA A 1 91 ? 5.205 5.323 7.124 1.00 95.56 91 ALA A N 1
ATOM 712 C CA . ALA A 1 91 ? 4.966 4.426 5.999 1.00 95.56 91 ALA A CA 1
ATOM 713 C C . ALA A 1 91 ? 6.123 3.423 5.840 1.00 95.56 91 ALA A C 1
ATOM 715 O O . ALA A 1 91 ? 5.897 2.249 5.542 1.00 95.56 91 ALA A O 1
ATOM 716 N N . PHE A 1 92 ? 7.363 3.858 6.096 1.00 93.38 92 PHE A N 1
ATOM 717 C CA . PHE A 1 92 ? 8.538 2.994 6.068 1.00 93.38 92 PHE A CA 1
ATOM 718 C C . PHE A 1 92 ? 8.544 1.952 7.194 1.00 93.38 92 PHE A C 1
ATOM 720 O O . PHE A 1 92 ? 8.933 0.809 6.972 1.00 93.38 92 PHE A O 1
ATOM 727 N N . MET A 1 93 ? 8.075 2.281 8.395 1.00 95.00 93 MET A N 1
ATOM 728 C CA . MET A 1 93 ? 7.937 1.278 9.455 1.00 95.00 93 MET A CA 1
ATOM 729 C C . MET A 1 93 ? 6.888 0.218 9.098 1.00 95.00 93 MET A C 1
ATOM 731 O O . MET A 1 93 ? 7.131 -0.978 9.264 1.00 95.00 93 MET A O 1
ATOM 735 N N . HIS A 1 94 ? 5.737 0.634 8.567 1.00 96.75 94 HIS A N 1
ATOM 736 C CA . HIS A 1 94 ? 4.664 -0.291 8.192 1.00 96.75 94 HIS A CA 1
ATOM 737 C C . HIS A 1 94 ? 5.023 -1.164 6.987 1.00 96.75 94 HIS A C 1
ATOM 739 O O . HIS A 1 94 ? 4.662 -2.341 6.965 1.00 96.75 94 HIS A O 1
ATOM 745 N N . LEU A 1 95 ? 5.800 -0.648 6.028 1.00 95.50 95 LEU A N 1
ATOM 746 C CA . LEU A 1 95 ? 6.251 -1.469 4.904 1.00 95.50 95 LEU A CA 1
ATOM 747 C C . LEU A 1 95 ? 7.232 -2.558 5.336 1.00 95.50 95 LEU A C 1
ATOM 749 O O . LEU A 1 95 ? 7.173 -3.650 4.779 1.00 95.50 95 LEU A O 1
ATOM 753 N N . GLN A 1 96 ? 8.097 -2.318 6.332 1.00 96.50 96 GLN A N 1
ATOM 754 C CA . GLN A 1 96 ? 8.994 -3.374 6.826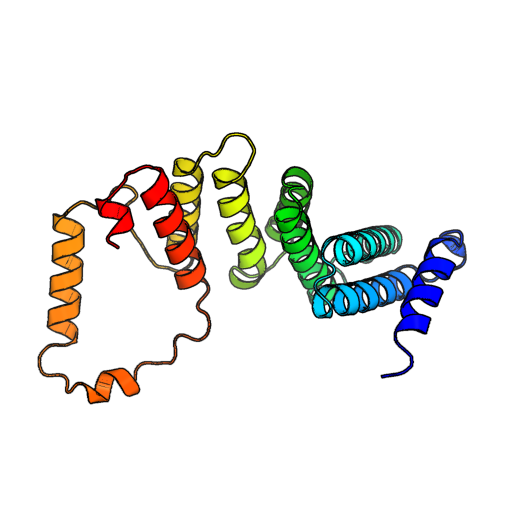 1.00 96.50 96 GLN A CA 1
ATOM 755 C C . GLN A 1 96 ? 8.200 -4.525 7.442 1.00 96.50 96 GLN A C 1
ATOM 757 O O . GLN A 1 96 ? 8.446 -5.680 7.110 1.00 96.50 96 GLN A O 1
ATOM 762 N N . ASP A 1 97 ? 7.185 -4.206 8.243 1.00 97.50 97 ASP A N 1
ATOM 763 C CA . ASP A 1 97 ? 6.294 -5.195 8.852 1.00 97.50 97 ASP A CA 1
ATOM 764 C C . ASP A 1 97 ? 5.607 -6.080 7.795 1.00 97.50 97 ASP A C 1
ATOM 766 O O . ASP A 1 97 ? 5.612 -7.309 7.899 1.00 97.50 97 ASP A O 1
ATOM 770 N N . VAL A 1 98 ? 5.099 -5.477 6.713 1.00 98.19 98 VAL A N 1
ATOM 771 C CA . VAL A 1 98 ? 4.532 -6.230 5.582 1.00 98.19 98 VAL A CA 1
ATOM 772 C C . VAL A 1 98 ? 5.598 -7.075 4.878 1.00 98.19 98 VAL A C 1
ATOM 774 O O . VAL A 1 98 ? 5.353 -8.244 4.583 1.00 98.19 98 VAL A O 1
ATOM 777 N N . LEU A 1 99 ? 6.792 -6.535 4.614 1.00 96.75 99 LEU A N 1
ATOM 778 C CA . LEU A 1 99 ? 7.865 -7.284 3.946 1.00 96.75 99 LEU A CA 1
ATOM 779 C C . LEU A 1 99 ? 8.354 -8.489 4.765 1.00 96.75 99 LEU A C 1
ATOM 781 O O . LEU A 1 99 ? 8.753 -9.496 4.167 1.00 96.75 99 LEU A O 1
ATOM 785 N N . GLU A 1 100 ? 8.311 -8.400 6.093 1.00 97.19 100 GLU A N 1
ATOM 786 C CA . GLU A 1 100 ? 8.695 -9.469 7.017 1.00 97.19 100 GLU A CA 1
ATOM 787 C C . GLU A 1 100 ? 7.628 -10.567 7.127 1.00 97.19 100 GLU A C 1
ATOM 789 O O . GLU A 1 100 ? 7.976 -11.748 7.128 1.00 97.19 100 GLU A O 1
ATOM 794 N N . ASN A 1 101 ? 6.342 -10.202 7.169 1.00 97.50 101 ASN A N 1
ATOM 795 C CA . ASN A 1 101 ? 5.263 -11.133 7.525 1.00 97.50 101 ASN A CA 1
ATOM 796 C C . ASN A 1 101 ? 4.398 -11.607 6.347 1.00 97.50 101 ASN A C 1
ATOM 798 O O . ASN A 1 101 ? 3.809 -12.687 6.420 1.00 97.50 101 ASN A O 1
ATOM 802 N N . ALA A 1 102 ? 4.301 -10.842 5.256 1.00 97.19 102 ALA A N 1
ATOM 803 C CA . ALA A 1 102 ? 3.505 -11.251 4.102 1.00 97.19 102 ALA A CA 1
ATOM 804 C C . ALA A 1 102 ? 4.108 -12.483 3.406 1.00 97.19 102 ALA A C 1
ATOM 806 O O . ALA A 1 102 ? 5.329 -12.674 3.354 1.00 97.19 102 ALA A O 1
ATOM 807 N N . THR A 1 103 ? 3.244 -13.334 2.857 1.00 95.19 103 THR A N 1
ATOM 808 C CA . THR A 1 103 ? 3.633 -14.676 2.395 1.00 95.19 103 THR A CA 1
ATOM 809 C C . THR A 1 103 ? 3.973 -14.736 0.911 1.00 95.19 103 THR A C 1
ATOM 811 O O . THR A 1 103 ? 4.864 -15.493 0.522 1.00 95.19 103 THR A O 1
ATOM 814 N N . SER A 1 104 ? 3.316 -13.925 0.080 1.00 95.31 104 SER A N 1
ATOM 815 C CA . SER A 1 104 ? 3.514 -13.915 -1.369 1.00 95.31 104 SER A CA 1
ATOM 816 C C . SER A 1 104 ? 4.197 -12.635 -1.861 1.00 95.31 104 SER A C 1
ATOM 818 O O . SER A 1 104 ? 4.262 -11.622 -1.162 1.00 95.31 104 SER A O 1
ATOM 820 N N . LEU A 1 105 ? 4.740 -12.683 -3.082 1.00 92.75 105 LEU A N 1
ATOM 821 C CA . LEU A 1 105 ? 5.297 -11.498 -3.739 1.00 92.75 105 LEU A CA 1
ATOM 822 C C . LEU A 1 105 ? 4.210 -10.450 -4.026 1.00 92.75 105 LEU A C 1
ATOM 824 O O . LEU A 1 105 ? 4.466 -9.257 -3.866 1.00 92.75 105 LEU A O 1
ATOM 828 N N . ASP A 1 106 ? 3.014 -10.906 -4.400 1.00 92.06 106 ASP A N 1
ATOM 829 C CA . ASP A 1 106 ? 1.874 -10.040 -4.703 1.00 92.06 106 ASP A CA 1
ATOM 830 C C . ASP A 1 106 ? 1.390 -9.311 -3.442 1.00 92.06 106 ASP A C 1
ATOM 832 O O . ASP A 1 106 ? 1.188 -8.100 -3.474 1.00 92.06 106 ASP A O 1
ATOM 836 N N . ASP A 1 107 ? 1.329 -9.997 -2.297 1.00 95.56 107 ASP A N 1
ATOM 837 C CA . ASP A 1 107 ? 0.978 -9.369 -1.014 1.00 95.56 107 ASP A CA 1
ATOM 838 C C . ASP A 1 107 ? 2.005 -8.311 -0.589 1.00 95.56 107 ASP A C 1
ATOM 840 O O . ASP A 1 107 ? 1.661 -7.281 -0.008 1.00 95.56 107 ASP A O 1
ATOM 844 N N . LYS A 1 108 ? 3.283 -8.536 -0.916 1.00 96.38 108 LYS A N 1
ATOM 845 C CA . LYS A 1 108 ? 4.377 -7.589 -0.650 1.00 96.38 108 LYS A CA 1
ATOM 846 C C . LYS A 1 108 ? 4.425 -6.431 -1.634 1.00 96.38 108 LYS A C 1
ATOM 848 O O . LYS A 1 108 ? 5.228 -5.516 -1.434 1.00 96.38 108 LYS A O 1
ATOM 853 N N . PHE A 1 109 ? 3.617 -6.449 -2.693 1.00 94.31 109 PHE A N 1
ATOM 854 C CA . PHE A 1 109 ? 3.716 -5.453 -3.748 1.00 94.31 109 PHE A CA 1
ATOM 855 C C . PHE A 1 109 ? 3.568 -4.033 -3.213 1.00 94.31 109 PHE A C 1
ATOM 857 O O . PHE A 1 109 ? 4.448 -3.212 -3.455 1.00 94.31 109 PHE A O 1
ATOM 864 N N . THR A 1 110 ? 2.497 -3.749 -2.470 1.00 95.00 110 THR A N 1
ATOM 865 C CA . THR A 1 110 ? 2.228 -2.407 -1.938 1.00 95.00 110 THR A CA 1
ATOM 866 C C . THR A 1 110 ? 3.406 -1.904 -1.105 1.00 95.00 110 THR A C 1
ATOM 868 O O . THR A 1 110 ? 3.857 -0.777 -1.291 1.00 95.00 110 THR A O 1
ATOM 871 N N . ALA A 1 111 ? 3.988 -2.764 -0.265 1.00 96.69 111 ALA A N 1
ATOM 872 C CA . ALA A 1 111 ? 5.161 -2.423 0.533 1.00 96.69 111 ALA A CA 1
ATOM 873 C C . ALA A 1 111 ? 6.396 -2.116 -0.332 1.00 96.69 111 ALA A C 1
ATOM 875 O O . ALA A 1 111 ? 7.090 -1.128 -0.096 1.00 96.69 111 ALA A O 1
ATOM 876 N N . TYR A 1 112 ? 6.665 -2.915 -1.368 1.00 95.69 112 TYR A N 1
ATOM 877 C CA . TYR A 1 112 ? 7.744 -2.632 -2.318 1.00 95.69 112 TYR A CA 1
ATOM 878 C C . TYR A 1 112 ? 7.504 -1.348 -3.119 1.00 95.69 112 TYR A C 1
ATOM 880 O O . TYR A 1 112 ? 8.433 -0.563 -3.314 1.00 95.69 112 TYR A O 1
ATOM 888 N N . PHE A 1 113 ? 6.268 -1.122 -3.553 1.00 95.06 113 PHE A N 1
ATOM 889 C CA . PHE A 1 113 ? 5.866 0.057 -4.305 1.00 95.06 113 PHE A CA 1
ATOM 890 C C . PHE A 1 113 ? 6.079 1.324 -3.476 1.00 95.06 113 PHE A C 1
ATOM 892 O O . PHE A 1 113 ? 6.795 2.222 -3.908 1.00 95.06 113 PHE A O 1
ATOM 899 N N . TYR A 1 114 ? 5.578 1.371 -2.240 1.00 95.12 114 TYR A N 1
ATOM 900 C CA . TYR A 1 114 ? 5.811 2.520 -1.363 1.00 95.12 114 TYR A CA 1
ATOM 901 C C . TYR A 1 114 ? 7.261 2.635 -0.896 1.00 95.12 114 TYR A C 1
ATOM 903 O O . TYR A 1 114 ? 7.739 3.745 -0.709 1.00 95.12 114 TYR A O 1
ATOM 911 N N . LYS A 1 115 ? 8.022 1.538 -0.805 1.00 94.25 115 LYS A N 1
ATOM 912 C CA . LYS A 1 115 ? 9.472 1.609 -0.562 1.00 94.25 115 LYS A CA 1
ATOM 913 C C . LYS A 1 115 ? 10.199 2.343 -1.687 1.00 94.25 115 LYS A C 1
ATOM 915 O O . LYS A 1 115 ? 11.055 3.179 -1.415 1.00 94.25 115 LYS A O 1
ATOM 920 N N . MET A 1 116 ? 9.861 2.030 -2.938 1.00 94.38 116 MET A N 1
ATOM 921 C CA . MET A 1 116 ? 10.377 2.733 -4.113 1.00 94.38 116 MET A CA 1
ATOM 922 C C . MET A 1 116 ? 10.007 4.220 -4.060 1.00 94.38 116 MET A C 1
ATOM 924 O O . MET A 1 116 ? 10.895 5.064 -4.166 1.00 94.38 116 MET A O 1
ATOM 928 N N . LYS A 1 117 ? 8.723 4.528 -3.839 1.00 93.44 117 LYS A N 1
ATOM 929 C CA . LYS A 1 117 ? 8.227 5.907 -3.802 1.00 93.44 117 LYS A CA 1
ATOM 930 C C . LYS A 1 117 ? 8.829 6.731 -2.671 1.00 93.44 117 LYS A C 1
ATOM 932 O O . LYS A 1 117 ? 9.234 7.864 -2.892 1.00 93.44 117 LYS A O 1
ATOM 937 N N . THR A 1 118 ? 8.938 6.166 -1.471 1.00 91.44 118 THR A N 1
ATOM 938 C CA . THR A 1 118 ? 9.542 6.848 -0.322 1.00 91.44 118 THR A CA 1
ATOM 939 C C . THR A 1 118 ? 11.007 7.181 -0.582 1.00 91.44 118 THR A C 1
ATOM 941 O O . THR A 1 118 ? 11.417 8.291 -0.286 1.00 91.44 118 THR A O 1
ATOM 944 N N . PHE A 1 119 ? 11.799 6.297 -1.198 1.00 89.50 119 PHE A N 1
ATOM 945 C CA . PHE A 1 119 ? 13.184 6.655 -1.534 1.00 89.50 119 PHE A CA 1
ATOM 946 C C . PHE A 1 119 ? 13.301 7.774 -2.574 1.00 89.50 119 PHE A C 1
ATOM 948 O O . PHE A 1 119 ? 14.263 8.533 -2.531 1.00 89.50 119 PHE A O 1
ATOM 955 N N . ALA A 1 120 ? 12.354 7.857 -3.506 1.00 90.12 120 ALA A N 1
ATOM 956 C CA . ALA A 1 120 ? 12.373 8.850 -4.573 1.00 90.12 120 ALA A CA 1
ATOM 957 C C . ALA A 1 120 ? 11.799 10.209 -4.152 1.00 90.12 120 ALA A C 1
ATOM 959 O O . ALA A 1 120 ? 12.206 11.237 -4.684 1.00 90.12 120 ALA A O 1
ATOM 960 N N . GLU A 1 121 ? 10.829 10.216 -3.239 1.00 89.50 121 GLU A N 1
ATOM 961 C CA . GLU A 1 121 ? 9.991 11.383 -2.940 1.00 89.50 121 GLU A CA 1
ATOM 962 C C . GLU A 1 121 ? 10.090 11.848 -1.476 1.00 89.50 121 GLU A C 1
ATOM 964 O O . GLU A 1 121 ? 9.387 12.785 -1.091 1.00 89.50 121 GLU A O 1
ATOM 969 N N . ASP A 1 122 ? 10.971 11.240 -0.669 1.00 85.94 122 ASP A N 1
ATOM 970 C CA . ASP A 1 122 ? 11.347 11.780 0.642 1.00 85.94 122 ASP A CA 1
ATOM 971 C C . ASP A 1 122 ? 12.074 13.138 0.530 1.00 85.94 122 ASP A C 1
ATOM 973 O O . ASP A 1 122 ? 12.268 13.706 -0.550 1.00 85.94 122 ASP A O 1
ATOM 977 N N . GLU A 1 123 ? 12.487 13.687 1.674 1.00 79.06 123 GLU A N 1
ATOM 978 C CA . GLU A 1 123 ? 13.161 14.989 1.750 1.00 79.06 123 GLU A CA 1
ATOM 979 C C . GLU A 1 123 ? 14.441 15.076 0.899 1.00 79.06 123 GLU A C 1
ATOM 981 O O . GLU A 1 123 ? 14.802 16.170 0.462 1.00 79.06 123 GLU A O 1
ATOM 986 N N . ASN A 1 124 ? 15.108 13.949 0.626 1.00 83.19 124 ASN A N 1
ATOM 987 C CA . ASN A 1 124 ? 16.352 13.907 -0.143 1.00 83.19 124 ASN A CA 1
ATOM 988 C C . ASN A 1 124 ? 16.118 13.800 -1.655 1.00 83.19 124 ASN A C 1
ATOM 990 O O . ASN A 1 124 ? 17.037 14.093 -2.419 1.00 83.19 124 ASN A O 1
ATOM 994 N N . ARG A 1 125 ? 14.910 13.402 -2.081 1.00 86.00 125 ARG A N 1
ATOM 995 C CA . ARG A 1 125 ? 14.510 13.238 -3.489 1.00 86.00 125 ARG A CA 1
ATOM 996 C C . ARG A 1 125 ? 15.504 12.425 -4.324 1.00 86.00 125 ARG A C 1
ATOM 998 O O . ARG A 1 125 ? 15.956 12.866 -5.381 1.00 86.00 125 ARG A O 1
ATOM 1005 N N . ASP A 1 126 ? 15.864 11.239 -3.845 1.00 91.00 126 ASP A N 1
ATOM 1006 C CA . ASP A 1 126 ? 16.807 10.349 -4.530 1.00 91.00 126 ASP A CA 1
ATOM 1007 C C . ASP A 1 126 ? 16.084 9.507 -5.597 1.00 91.00 126 ASP A C 1
ATOM 1009 O O . ASP A 1 126 ? 15.812 8.309 -5.437 1.00 91.00 126 ASP A O 1
ATOM 1013 N N . TYR A 1 127 ? 15.736 10.150 -6.715 1.00 90.88 127 TYR A N 1
ATOM 1014 C CA . TYR A 1 127 ? 15.034 9.499 -7.824 1.00 90.88 127 TYR A CA 1
ATOM 1015 C C . TYR A 1 127 ? 15.853 8.349 -8.422 1.00 90.88 127 TYR A C 1
ATOM 1017 O O . TYR A 1 127 ? 15.280 7.337 -8.831 1.00 90.88 127 TYR A O 1
ATOM 1025 N N . GLN A 1 128 ? 17.187 8.446 -8.419 1.00 89.81 128 GLN A N 1
ATOM 1026 C CA . GLN A 1 128 ? 18.059 7.369 -8.884 1.00 89.81 128 GLN A CA 1
ATOM 1027 C C . GLN A 1 128 ? 17.908 6.103 -8.034 1.00 89.81 128 GLN A C 1
ATOM 1029 O O . GLN A 1 128 ? 17.832 4.989 -8.566 1.00 89.81 128 GLN A O 1
ATOM 1034 N N . LYS A 1 129 ? 17.813 6.242 -6.712 1.00 91.00 129 LYS A N 1
ATOM 1035 C CA . LYS A 1 129 ? 17.510 5.118 -5.822 1.00 91.00 129 LYS A CA 1
ATOM 1036 C C . LYS A 1 129 ? 16.099 4.580 -6.047 1.00 91.00 129 LYS A C 1
ATOM 1038 O O . LYS A 1 129 ? 15.927 3.359 -6.063 1.00 91.00 129 LYS A O 1
ATOM 1043 N N . GLY A 1 130 ? 15.126 5.458 -6.295 1.00 91.56 130 GLY A N 1
ATOM 1044 C CA . GLY A 1 130 ? 13.782 5.086 -6.746 1.00 91.56 130 GLY A CA 1
ATOM 1045 C C . GLY A 1 130 ? 13.810 4.187 -7.984 1.00 91.56 130 GLY A C 1
ATOM 1046 O O . GLY A 1 130 ? 13.279 3.078 -7.959 1.00 91.56 130 GLY A O 1
ATOM 1047 N N . ILE A 1 131 ? 14.519 4.609 -9.034 1.00 91.31 131 ILE A N 1
ATOM 1048 C CA . ILE A 1 131 ? 14.713 3.842 -10.274 1.00 91.31 131 ILE A CA 1
ATOM 1049 C C . ILE A 1 131 ? 15.315 2.468 -9.976 1.00 91.31 131 ILE A C 1
ATOM 1051 O O . ILE A 1 131 ? 14.771 1.449 -10.402 1.00 91.31 131 ILE A O 1
ATOM 1055 N N . VAL A 1 132 ? 16.418 2.412 -9.222 1.00 91.88 132 VAL A N 1
ATOM 1056 C CA . VAL A 1 132 ? 17.097 1.145 -8.906 1.00 91.88 132 VAL A CA 1
ATOM 1057 C C . VAL A 1 132 ? 16.157 0.177 -8.189 1.00 91.88 132 VAL A C 1
ATOM 1059 O O . VAL A 1 132 ? 16.131 -1.009 -8.524 1.00 91.88 132 VAL A O 1
ATOM 1062 N N . VAL A 1 133 ? 15.367 0.661 -7.228 1.00 92.50 133 VAL A N 1
ATOM 1063 C CA . VAL A 1 133 ? 14.390 -0.173 -6.520 1.00 92.50 133 VAL A CA 1
ATOM 1064 C C . VAL A 1 133 ? 13.263 -0.608 -7.457 1.00 92.50 133 VAL A C 1
ATOM 1066 O O . VAL A 1 133 ? 12.942 -1.794 -7.484 1.00 92.50 133 VAL A O 1
ATOM 1069 N N . GLY A 1 134 ? 12.714 0.284 -8.283 1.00 92.38 134 GLY A N 1
ATOM 1070 C CA . GLY A 1 134 ? 11.681 -0.061 -9.264 1.00 92.38 134 GLY A CA 1
ATOM 1071 C C . GLY A 1 134 ? 12.125 -1.161 -10.233 1.00 92.38 134 GLY A C 1
ATOM 1072 O O . GLY A 1 134 ? 11.426 -2.156 -10.423 1.00 92.38 134 GLY A O 1
ATOM 1073 N N . LEU A 1 135 ? 13.346 -1.059 -10.762 1.00 91.50 135 LEU A N 1
ATOM 1074 C CA . LEU A 1 135 ? 13.930 -2.076 -11.641 1.00 91.50 135 LEU A CA 1
ATOM 1075 C C . LEU A 1 135 ? 14.175 -3.413 -10.925 1.00 91.50 135 LEU A C 1
ATOM 1077 O O . LEU A 1 135 ? 13.982 -4.480 -11.517 1.00 91.50 135 LEU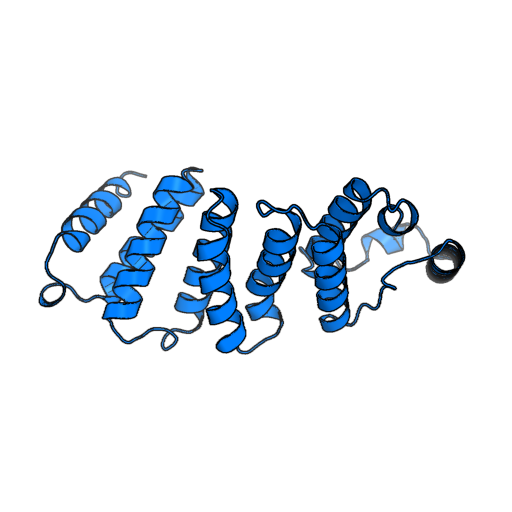 A O 1
ATOM 1081 N N . GLN A 1 136 ? 14.555 -3.383 -9.643 1.00 92.44 136 GLN A N 1
ATOM 1082 C CA . GLN A 1 136 ? 14.645 -4.595 -8.825 1.00 92.44 136 GLN A CA 1
ATOM 1083 C C . GLN A 1 136 ? 13.280 -5.265 -8.659 1.00 92.44 136 GLN A C 1
ATOM 1085 O O . GLN A 1 136 ? 13.203 -6.488 -8.768 1.00 92.44 136 GLN A O 1
ATOM 1090 N N . ILE A 1 137 ? 12.211 -4.492 -8.442 1.00 92.38 137 ILE A N 1
ATOM 1091 C CA . ILE A 1 137 ? 10.857 -5.043 -8.326 1.00 92.38 137 ILE A CA 1
ATOM 1092 C C . ILE A 1 137 ? 10.429 -5.648 -9.668 1.00 92.38 137 ILE A C 1
ATOM 1094 O O . ILE A 1 137 ? 10.014 -6.803 -9.692 1.00 92.38 137 ILE A O 1
ATOM 1098 N N . CYS A 1 138 ? 10.626 -4.956 -10.797 1.00 90.56 138 CYS A N 1
ATOM 1099 C CA . CYS A 1 138 ? 10.368 -5.522 -12.130 1.00 90.56 138 CYS A CA 1
ATOM 1100 C C . CYS A 1 138 ? 11.061 -6.880 -12.319 1.00 90.56 138 CYS A C 1
ATOM 1102 O O . CYS A 1 138 ? 10.441 -7.836 -12.790 1.00 90.56 138 CYS A O 1
ATOM 1104 N N . LYS A 1 139 ? 12.317 -7.003 -11.869 1.00 91.25 139 LYS A N 1
ATOM 1105 C CA . LYS A 1 139 ? 13.069 -8.262 -11.924 1.00 91.25 139 LYS A CA 1
ATOM 1106 C C . LYS A 1 139 ? 12.435 -9.369 -11.076 1.00 91.25 139 LYS A C 1
ATOM 1108 O O . LYS A 1 139 ? 12.445 -10.518 -11.512 1.00 91.25 139 LYS A O 1
ATOM 1113 N N . MET A 1 140 ? 11.870 -9.051 -9.908 1.00 90.94 140 MET A N 1
ATOM 1114 C CA . MET A 1 140 ? 11.124 -10.019 -9.085 1.00 90.94 140 MET A CA 1
ATOM 1115 C C . MET A 1 140 ? 9.892 -10.560 -9.824 1.00 90.94 140 MET A C 1
ATOM 1117 O O . MET A 1 140 ? 9.598 -11.746 -9.719 1.00 90.94 140 MET A O 1
ATOM 1121 N N . TYR A 1 141 ? 9.243 -9.728 -10.644 1.00 88.56 141 TYR A N 1
ATOM 1122 C CA . TYR A 1 141 ? 8.137 -10.114 -11.532 1.00 88.56 141 TYR A CA 1
ATOM 1123 C C . TYR A 1 141 ? 8.599 -10.729 -12.871 1.00 88.56 141 TYR A C 1
ATOM 1125 O O . TYR A 1 141 ? 7.799 -10.918 -13.786 1.00 88.56 141 TYR A O 1
ATOM 1133 N N . GLY A 1 142 ? 9.889 -11.053 -13.010 1.00 87.69 142 GLY A N 1
ATOM 1134 C CA . GLY A 1 142 ? 10.451 -11.698 -14.201 1.00 87.69 142 GLY A CA 1
ATOM 1135 C C . GLY A 1 142 ? 10.774 -10.749 -15.360 1.00 87.69 142 GLY A C 1
ATOM 1136 O O . GLY A 1 142 ? 11.155 -11.209 -16.437 1.00 87.69 142 GLY A O 1
ATOM 1137 N N . ILE A 1 143 ? 10.672 -9.434 -15.158 1.00 86.06 143 ILE A N 1
ATOM 1138 C CA . ILE A 1 143 ? 10.935 -8.418 -16.180 1.00 86.06 143 ILE A CA 1
ATOM 1139 C C . ILE A 1 143 ? 12.297 -7.790 -15.921 1.00 86.06 143 ILE A C 1
ATOM 1141 O O . ILE A 1 143 ? 12.509 -7.064 -14.955 1.00 86.06 143 ILE A O 1
ATOM 1145 N N . THR A 1 144 ? 13.249 -8.088 -16.798 1.00 85.00 144 THR A N 1
ATOM 1146 C CA . THR A 1 144 ? 14.615 -7.578 -16.672 1.00 85.00 144 THR A CA 1
ATOM 1147 C C . THR A 1 144 ? 14.797 -6.376 -17.584 1.00 85.00 144 THR A C 1
ATOM 1149 O O . THR A 1 144 ? 14.838 -6.526 -18.802 1.00 85.00 144 THR A O 1
ATOM 1152 N N . ILE A 1 145 ? 14.940 -5.201 -16.979 1.00 82.12 145 ILE A N 1
ATOM 1153 C CA . ILE A 1 145 ? 15.283 -3.955 -17.665 1.00 82.12 145 ILE A CA 1
ATOM 1154 C C . ILE A 1 145 ? 16.667 -3.518 -17.159 1.00 82.12 145 ILE A C 1
ATOM 1156 O O . ILE A 1 145 ? 16.909 -3.564 -15.949 1.00 82.12 145 ILE A O 1
ATOM 1160 N N . PRO A 1 146 ? 17.609 -3.148 -18.044 1.00 78.50 146 PRO A N 1
ATOM 1161 C CA . PRO A 1 146 ? 18.914 -2.643 -17.628 1.00 78.50 146 PRO A CA 1
ATOM 1162 C C . PRO A 1 146 ? 18.791 -1.347 -16.813 1.00 78.50 146 PRO A C 1
ATOM 1164 O O . PRO A 1 146 ? 17.977 -0.494 -17.141 1.00 78.50 146 PRO A O 1
ATOM 1167 N N . ASN A 1 147 ? 19.660 -1.146 -15.814 1.00 70.25 147 ASN A N 1
ATOM 1168 C CA . ASN A 1 147 ? 19.699 0.101 -15.025 1.00 70.25 147 ASN A CA 1
ATOM 1169 C C . ASN A 1 147 ? 20.045 1.350 -15.852 1.00 70.25 147 ASN A C 1
ATOM 1171 O O . ASN A 1 147 ? 19.721 2.465 -15.460 1.00 70.25 147 ASN A O 1
ATOM 1175 N N . SER A 1 148 ? 20.731 1.166 -16.977 1.00 70.81 148 SER A N 1
ATOM 1176 C CA . SER A 1 148 ? 21.032 2.220 -17.942 1.00 70.81 148 SER A CA 1
ATOM 1177 C C . SER A 1 148 ? 20.822 1.630 -19.338 1.00 70.81 148 SER A C 1
ATOM 1179 O O . SER A 1 148 ? 21.763 1.091 -19.930 1.00 70.81 148 SER A O 1
ATOM 1181 N N . PRO A 1 149 ? 19.567 1.595 -19.816 1.00 72.69 149 PRO A N 1
ATOM 1182 C CA . PRO A 1 149 ? 19.270 1.139 -21.162 1.00 72.69 149 PRO A CA 1
ATOM 1183 C C . PRO A 1 149 ? 19.918 2.120 -22.133 1.00 72.69 149 PRO A C 1
ATOM 1185 O O . PRO A 1 149 ? 19.858 3.331 -21.944 1.00 72.69 149 PRO A O 1
ATOM 1188 N N . ASN A 1 150 ? 20.569 1.600 -23.165 1.00 76.50 150 ASN A N 1
ATOM 1189 C CA . ASN A 1 150 ? 21.088 2.434 -24.243 1.00 76.50 150 ASN A CA 1
ATOM 1190 C C . ASN A 1 150 ? 20.210 2.279 -25.492 1.00 76.50 150 ASN A C 1
ATOM 1192 O O . ASN A 1 150 ? 19.398 1.357 -25.606 1.00 76.50 150 ASN A O 1
ATOM 1196 N N . ARG A 1 151 ? 20.423 3.146 -26.488 1.00 74.88 151 ARG A N 1
ATOM 1197 C CA . ARG A 1 151 ? 19.699 3.101 -27.773 1.00 74.88 151 ARG A CA 1
ATOM 1198 C C . ARG A 1 151 ? 19.711 1.732 -28.456 1.00 74.88 151 ARG A C 1
ATOM 1200 O O . ARG A 1 151 ? 18.762 1.394 -29.157 1.00 74.88 151 ARG A O 1
ATOM 1207 N N . THR A 1 152 ? 20.764 0.941 -28.269 1.00 78.50 152 THR A N 1
ATOM 1208 C CA . THR A 1 152 ? 20.861 -0.403 -28.853 1.00 78.50 152 THR A CA 1
ATOM 1209 C C . THR A 1 152 ? 19.883 -1.366 -28.189 1.00 78.50 152 THR A C 1
ATOM 1211 O O . THR A 1 152 ? 19.303 -2.208 -28.871 1.00 78.50 152 THR A O 1
ATOM 1214 N N . ASP A 1 153 ? 19.678 -1.248 -26.877 1.00 79.19 153 ASP A N 1
ATOM 1215 C CA . ASP A 1 153 ? 18.719 -2.072 -26.139 1.00 79.19 153 ASP A CA 1
ATOM 1216 C C . ASP A 1 153 ? 17.282 -1.728 -26.547 1.00 79.19 153 ASP A C 1
ATOM 1218 O O . ASP A 1 153 ? 16.516 -2.629 -26.887 1.00 79.19 153 ASP A O 1
ATOM 1222 N N . LEU A 1 154 ? 16.967 -0.434 -26.670 1.00 78.25 154 LEU A N 1
ATOM 1223 C CA . LEU A 1 154 ? 15.689 0.041 -27.219 1.00 78.25 154 LEU A CA 1
ATOM 1224 C C . LEU A 1 154 ? 15.443 -0.482 -28.639 1.00 78.25 154 LEU A C 1
ATOM 1226 O O . LEU A 1 154 ? 14.371 -0.998 -28.951 1.00 78.25 154 LEU A O 1
ATOM 1230 N N . MET A 1 155 ? 16.450 -0.396 -29.511 1.00 80.94 155 MET A N 1
ATOM 1231 C CA . MET A 1 155 ? 16.326 -0.853 -30.894 1.00 80.94 155 MET A CA 1
ATOM 1232 C C . MET A 1 155 ? 16.113 -2.369 -30.980 1.00 80.94 155 MET A C 1
ATOM 1234 O O . MET A 1 155 ? 15.320 -2.826 -31.800 1.00 80.94 155 MET A O 1
ATOM 1238 N N . LYS A 1 156 ? 16.760 -3.157 -30.111 1.00 84.62 156 LYS A N 1
ATOM 1239 C CA . LYS A 1 156 ? 16.530 -4.607 -30.022 1.00 84.62 156 LYS A CA 1
ATOM 1240 C C . LYS A 1 156 ? 15.093 -4.928 -29.618 1.00 84.62 156 LYS A C 1
ATOM 1242 O O . LYS A 1 156 ? 14.488 -5.802 -30.239 1.00 84.62 156 LYS A O 1
ATOM 1247 N N . GLU A 1 157 ? 14.549 -4.254 -28.606 1.00 83.50 157 GLU A N 1
ATOM 1248 C CA . GLU A 1 157 ? 13.168 -4.488 -28.169 1.00 83.50 157 GLU A CA 1
ATOM 1249 C C . GLU A 1 157 ? 12.148 -4.030 -29.220 1.00 83.50 157 GLU A C 1
ATOM 1251 O O . GLU A 1 157 ? 11.217 -4.778 -29.519 1.00 83.50 157 GLU A O 1
ATOM 1256 N N . ASN A 1 158 ? 12.380 -2.894 -29.887 1.00 84.31 158 ASN A N 1
ATOM 1257 C CA . ASN A 1 158 ? 11.550 -2.452 -31.012 1.00 84.31 158 ASN A CA 1
ATOM 1258 C C . ASN A 1 158 ? 11.551 -3.461 -32.164 1.00 84.31 158 ASN A C 1
ATOM 1260 O O . ASN A 1 158 ? 10.489 -3.826 -32.661 1.00 84.31 158 ASN A O 1
ATOM 1264 N N . VAL A 1 159 ? 12.715 -3.993 -32.549 1.00 88.12 159 VAL A N 1
ATOM 1265 C CA . VAL A 1 159 ? 12.797 -5.030 -33.590 1.00 88.12 159 VAL A CA 1
ATOM 1266 C C . VAL A 1 159 ? 12.048 -6.300 -33.168 1.00 88.12 159 VAL A C 1
ATOM 1268 O O . VAL A 1 159 ? 11.334 -6.889 -33.982 1.00 88.12 159 VAL A O 1
ATOM 1271 N N . LYS A 1 160 ? 12.154 -6.729 -31.902 1.00 86.88 160 LYS A N 1
ATOM 1272 C CA . LYS A 1 160 ? 11.382 -7.875 -31.384 1.00 86.88 160 LYS A CA 1
ATOM 1273 C C . LYS A 1 160 ? 9.877 -7.614 -31.433 1.00 86.88 160 LYS A C 1
ATOM 1275 O O . LYS A 1 160 ? 9.124 -8.517 -31.801 1.00 86.88 160 LYS A O 1
ATOM 1280 N N . LEU A 1 161 ? 9.443 -6.409 -31.063 1.00 85.81 161 LEU A N 1
ATOM 1281 C CA . LEU A 1 161 ? 8.044 -5.995 -31.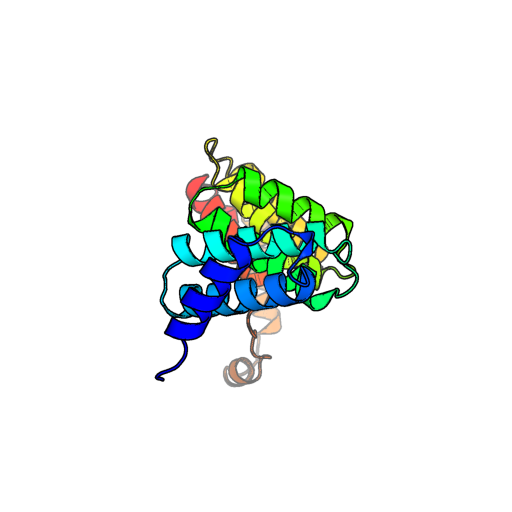118 1.00 85.81 161 LEU A CA 1
ATOM 1282 C C . LEU A 1 161 ? 7.531 -6.020 -32.561 1.00 85.81 161 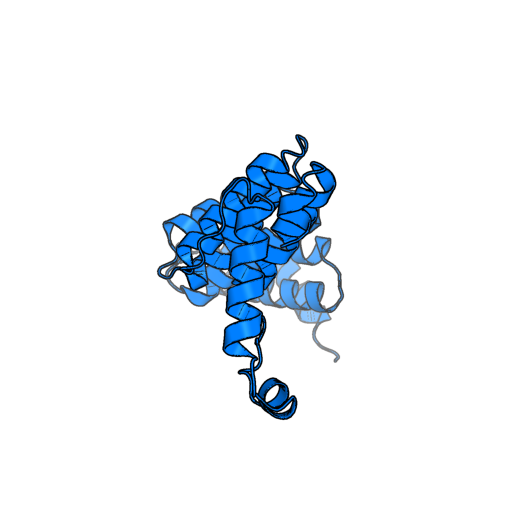LEU A C 1
ATOM 1284 O O . LEU A 1 161 ? 6.535 -6.686 -32.841 1.00 85.81 161 LEU A O 1
ATOM 1288 N N . GLU A 1 162 ? 8.249 -5.386 -33.488 1.00 85.88 162 GLU A N 1
ATOM 1289 C CA . GLU A 1 162 ? 7.920 -5.399 -34.914 1.00 85.88 162 GLU A CA 1
ATOM 1290 C C . GLU A 1 162 ? 7.842 -6.822 -35.467 1.00 85.88 162 GLU A C 1
ATOM 1292 O O . GLU A 1 162 ? 6.915 -7.135 -36.205 1.00 85.88 162 GLU A O 1
ATOM 1297 N N . MET A 1 163 ? 8.770 -7.712 -35.101 1.00 87.88 163 MET A N 1
ATOM 1298 C CA . MET A 1 163 ? 8.732 -9.114 -35.528 1.00 87.88 163 MET A CA 1
ATOM 1299 C C . MET A 1 163 ? 7.508 -9.862 -34.990 1.00 87.88 163 MET A C 1
ATOM 1301 O O . MET A 1 163 ? 6.915 -10.643 -35.731 1.00 87.88 163 MET A O 1
ATOM 1305 N N . LYS A 1 164 ? 7.110 -9.623 -33.733 1.00 84.75 164 LYS A N 1
ATOM 1306 C CA . LYS A 1 164 ? 5.907 -10.233 -33.139 1.00 84.75 164 LYS A CA 1
ATOM 1307 C C . LYS A 1 164 ? 4.614 -9.713 -33.770 1.00 84.75 164 LYS A C 1
ATOM 1309 O O . LYS A 1 164 ? 3.661 -10.477 -33.904 1.00 84.75 164 LYS A O 1
ATOM 1314 N N . LEU A 1 165 ? 4.587 -8.437 -34.152 1.00 85.44 165 LEU A N 1
ATOM 1315 C CA . LEU A 1 165 ? 3.439 -7.792 -34.796 1.00 85.44 165 LEU A CA 1
ATOM 1316 C C . LEU A 1 165 ? 3.410 -7.995 -36.317 1.00 85.44 165 LEU A C 1
ATOM 1318 O O . LEU A 1 165 ? 2.369 -7.799 -36.946 1.00 85.44 165 LEU A O 1
ATOM 1322 N N . ARG A 1 166 ? 4.531 -8.394 -36.931 1.00 87.12 166 ARG A N 1
ATOM 1323 C CA . ARG A 1 166 ? 4.647 -8.569 -38.381 1.00 87.12 166 ARG A CA 1
ATOM 1324 C C . ARG A 1 166 ? 3.588 -9.546 -38.882 1.00 87.12 166 ARG A C 1
ATOM 1326 O O . ARG A 1 166 ? 3.472 -10.664 -38.388 1.00 87.12 166 ARG A O 1
ATOM 1333 N N . ASN A 1 167 ? 2.853 -9.125 -39.909 1.00 84.62 167 ASN A N 1
ATOM 1334 C CA . ASN A 1 167 ? 1.764 -9.882 -40.533 1.00 84.62 167 ASN A CA 1
ATOM 1335 C C . ASN A 1 167 ? 0.590 -10.215 -39.594 1.00 84.62 167 ASN A C 1
ATOM 1337 O O . ASN A 1 167 ? -0.262 -11.023 -39.963 1.00 84.62 167 ASN A O 1
ATOM 1341 N N . GLN A 1 168 ? 0.506 -9.594 -38.412 1.00 84.25 168 GLN A N 1
ATOM 1342 C CA . GLN A 1 168 ? -0.678 -9.699 -37.572 1.00 84.25 168 GLN A CA 1
ATOM 1343 C C . GLN A 1 168 ? -1.669 -8.587 -37.927 1.00 84.25 168 GLN A C 1
ATOM 1345 O O . GLN A 1 168 ? -1.286 -7.416 -37.989 1.00 84.25 168 GLN A O 1
ATOM 1350 N N . PRO A 1 169 ? -2.951 -8.908 -38.173 1.00 86.19 169 PRO A N 1
ATOM 1351 C CA . PRO A 1 169 ? -3.955 -7.876 -38.374 1.00 86.19 169 PRO A CA 1
ATOM 1352 C C . PRO A 1 169 ? -4.153 -7.096 -37.071 1.00 86.19 169 PRO A C 1
ATOM 1354 O O . PRO A 1 169 ? -4.104 -7.671 -35.984 1.00 86.19 169 PRO A O 1
ATOM 1357 N N . LEU A 1 170 ? -4.452 -5.797 -37.172 1.00 81.06 170 LEU A N 1
ATOM 1358 C CA . LEU A 1 170 ? -4.691 -4.926 -36.008 1.00 81.06 170 LEU A CA 1
ATOM 1359 C C . LEU A 1 170 ? -5.767 -5.478 -35.055 1.00 81.06 170 LEU A C 1
ATOM 1361 O O . LEU A 1 170 ? -5.726 -5.225 -33.856 1.00 81.06 170 LEU A O 1
ATOM 1365 N N . THR A 1 171 ? -6.687 -6.303 -35.559 1.00 84.75 171 THR A N 1
ATOM 1366 C CA . THR A 1 171 ? -7.693 -7.029 -34.767 1.00 84.75 171 THR A CA 1
ATOM 1367 C C . THR A 1 171 ? -7.109 -8.026 -33.761 1.00 84.75 171 THR A C 1
ATOM 1369 O O . THR A 1 171 ? -7.855 -8.571 -32.957 1.00 84.75 171 THR A O 1
ATOM 1372 N N . VAL A 1 172 ? -5.811 -8.342 -33.816 1.00 84.56 172 VAL A N 1
ATOM 1373 C CA . VAL A 1 172 ? -5.150 -9.131 -32.765 1.00 84.56 172 VAL A CA 1
ATOM 1374 C C . VAL A 1 172 ? -4.910 -8.284 -31.516 1.00 84.56 172 VAL A C 1
ATOM 1376 O O . VAL A 1 172 ? -4.986 -8.817 -30.414 1.00 84.56 172 VAL A O 1
ATOM 1379 N N . LEU A 1 173 ? -4.729 -6.965 -31.653 1.00 79.62 173 LEU A N 1
ATOM 1380 C CA . LEU A 1 173 ? -4.542 -6.072 -30.506 1.00 79.62 173 LEU A CA 1
ATOM 1381 C C . LEU A 1 173 ? -5.770 -6.057 -29.590 1.00 79.62 173 LEU A C 1
ATOM 1383 O O . LEU A 1 173 ? -5.622 -6.036 -28.375 1.00 79.62 173 LEU A O 1
ATOM 1387 N N . SER A 1 174 ? -6.979 -6.158 -30.150 1.00 81.69 174 SER A N 1
ATOM 1388 C CA . SER A 1 174 ? -8.215 -6.259 -29.360 1.00 81.69 174 SER A CA 1
ATOM 1389 C C . SER A 1 174 ? -8.409 -7.617 -28.677 1.00 81.69 174 SER A C 1
ATOM 1391 O O . SER A 1 174 ? -9.296 -7.751 -27.839 1.00 81.69 174 SER A O 1
ATOM 1393 N N . LYS A 1 175 ? -7.600 -8.624 -29.037 1.00 81.75 175 LYS A N 1
ATOM 1394 C CA . LYS A 1 175 ? -7.572 -9.956 -28.413 1.00 81.75 175 LYS A CA 1
ATOM 1395 C C . LYS A 1 175 ? -6.426 -10.120 -27.422 1.00 81.75 175 LYS A C 1
ATOM 1397 O O . LYS A 1 175 ? -6.331 -11.179 -26.802 1.00 81.75 175 LYS A O 1
ATOM 1402 N N . LEU A 1 176 ? -5.539 -9.127 -27.306 1.00 77.44 176 LEU A N 1
ATOM 1403 C CA . LEU A 1 176 ? -4.526 -9.150 -26.263 1.00 77.44 176 LEU A CA 1
ATOM 1404 C C . LEU A 1 176 ? -5.236 -9.222 -24.909 1.00 77.44 176 LEU A C 1
ATOM 1406 O O . LEU A 1 176 ? -6.291 -8.598 -24.745 1.00 77.44 176 LEU A O 1
ATOM 1410 N N . PRO A 1 177 ? -4.699 -10.009 -23.961 1.00 70.62 177 PRO A N 1
ATOM 1411 C CA . PRO A 1 177 ? -5.254 -10.044 -22.623 1.00 70.62 177 PRO A CA 1
ATOM 1412 C C . PRO A 1 177 ? -5.334 -8.610 -22.118 1.00 70.62 177 PRO A C 1
ATOM 1414 O O . PRO A 1 177 ? -4.384 -7.837 -22.268 1.00 70.62 177 PRO A O 1
ATOM 1417 N N . ARG A 1 178 ? -6.495 -8.248 -21.570 1.00 66.19 178 ARG A N 1
ATOM 1418 C CA . ARG A 1 178 ? -6.647 -6.958 -20.921 1.00 66.19 178 ARG A CA 1
ATOM 1419 C C . ARG A 1 178 ? -5.586 -6.906 -19.833 1.00 66.19 178 ARG A C 1
ATOM 1421 O O . ARG A 1 178 ? -5.509 -7.803 -18.996 1.00 66.19 178 ARG A O 1
ATOM 1428 N N . THR A 1 179 ? -4.732 -5.898 -19.904 1.00 64.12 179 THR A N 1
ATOM 1429 C CA . THR A 1 179 ? -3.774 -5.611 -18.848 1.00 64.12 179 THR A CA 1
ATOM 1430 C C . THR A 1 179 ? -4.573 -5.070 -17.668 1.00 64.12 179 THR A C 1
ATOM 1432 O O . THR A 1 179 ? -4.669 -3.861 -17.484 1.00 64.12 179 THR A O 1
ATOM 1435 N N . ASP A 1 180 ? -5.257 -5.947 -16.939 1.00 55.97 180 ASP A N 1
ATOM 1436 C CA . ASP A 1 180 ? -5.941 -5.567 -15.711 1.00 55.97 180 ASP A CA 1
ATOM 1437 C C . ASP A 1 180 ? -4.856 -5.158 -14.718 1.00 55.97 180 ASP A C 1
ATOM 1439 O O . ASP A 1 180 ? -4.079 -5.996 -14.269 1.00 55.97 180 ASP A O 1
ATOM 1443 N N . ASP A 1 181 ? -4.742 -3.841 -14.525 1.00 56.84 181 ASP A N 1
ATOM 1444 C CA . ASP A 1 181 ? -3.948 -3.123 -13.523 1.00 56.84 181 ASP A CA 1
ATOM 1445 C C . ASP A 1 181 ? -2.679 -3.861 -13.075 1.00 56.84 181 ASP A C 1
ATOM 1447 O O . ASP A 1 181 ? -2.468 -4.171 -11.902 1.00 56.84 181 ASP A O 1
ATOM 1451 N N . SER A 1 182 ? -1.849 -4.235 -14.052 1.00 73.62 182 SER A N 1
ATOM 1452 C CA . SER A 1 182 ? -0.694 -5.064 -13.756 1.00 73.62 182 SER A CA 1
ATOM 1453 C C . SER A 1 182 ? 0.275 -4.242 -12.921 1.00 73.62 182 SER A C 1
ATOM 1455 O O . SER A 1 182 ? 0.790 -3.205 -13.342 1.00 73.62 182 SER A O 1
ATOM 1457 N N . THR A 1 183 ? 0.534 -4.764 -11.731 1.00 83.50 183 THR A N 1
ATOM 1458 C CA . THR A 1 183 ? 1.561 -4.379 -10.770 1.00 83.50 183 THR A CA 1
ATOM 1459 C C . THR A 1 183 ? 2.835 -3.830 -11.417 1.00 83.50 183 THR A C 1
ATOM 1461 O O . THR A 1 183 ? 3.368 -2.798 -11.014 1.00 83.50 183 THR A O 1
ATOM 1464 N N . VAL A 1 184 ? 3.284 -4.489 -12.484 1.00 83.50 184 VAL A N 1
ATOM 1465 C CA . VAL A 1 184 ? 4.454 -4.108 -13.273 1.00 83.50 184 VAL A CA 1
ATOM 1466 C C . VAL A 1 184 ? 4.285 -2.742 -13.929 1.00 83.50 184 VAL A C 1
ATOM 1468 O O . VAL A 1 184 ? 5.186 -1.917 -13.833 1.00 83.50 184 VAL A O 1
ATOM 1471 N N . PHE A 1 185 ? 3.167 -2.477 -14.604 1.00 85.88 185 PHE A N 1
ATOM 1472 C CA . PHE A 1 185 ? 2.963 -1.203 -15.297 1.00 85.88 185 PHE A CA 1
ATOM 1473 C C . PHE A 1 185 ? 2.910 -0.032 -14.323 1.00 85.88 185 PHE A C 1
ATOM 1475 O O . PHE A 1 185 ? 3.433 1.034 -14.636 1.00 85.88 185 PHE A O 1
ATOM 1482 N N . ARG A 1 186 ? 2.357 -0.241 -13.121 1.00 89.44 186 ARG A N 1
ATOM 1483 C CA . ARG A 1 186 ? 2.406 0.763 -12.050 1.00 89.44 186 ARG A CA 1
ATOM 1484 C C . ARG A 1 186 ? 3.848 1.104 -11.671 1.00 89.44 186 ARG A C 1
ATOM 1486 O O . ARG A 1 186 ? 4.174 2.279 -11.552 1.00 89.44 186 ARG A O 1
ATOM 1493 N N . ILE A 1 187 ? 4.717 0.099 -11.538 1.00 90.94 187 ILE A N 1
ATOM 1494 C CA . ILE A 1 187 ? 6.148 0.309 -11.260 1.00 90.94 187 ILE A CA 1
ATOM 1495 C C . ILE A 1 187 ? 6.829 1.025 -12.428 1.00 90.94 187 ILE A C 1
ATOM 1497 O O . ILE A 1 187 ? 7.547 1.994 -12.208 1.00 90.94 187 ILE A O 1
ATOM 1501 N N . LEU A 1 188 ? 6.600 0.575 -13.665 1.00 89.06 188 LEU A N 1
ATOM 1502 C CA . LEU A 1 188 ? 7.212 1.173 -14.854 1.00 89.06 188 LEU A CA 1
ATOM 1503 C C . LEU A 1 188 ? 6.824 2.642 -15.022 1.00 89.06 188 LEU A C 1
ATOM 1505 O O . LEU A 1 188 ? 7.679 3.450 -15.367 1.00 89.06 188 LEU A O 1
ATOM 1509 N N . ASN A 1 189 ? 5.573 2.998 -14.725 1.00 89.69 189 ASN A N 1
ATOM 1510 C CA . ASN A 1 189 ? 5.113 4.381 -14.777 1.00 89.69 189 ASN A CA 1
ATOM 1511 C C . ASN A 1 189 ? 5.870 5.283 -13.785 1.00 89.69 189 ASN A C 1
ATOM 1513 O O . ASN A 1 189 ? 6.277 6.385 -14.144 1.00 89.69 189 ASN A O 1
ATOM 1517 N N . GLU A 1 190 ? 6.113 4.808 -12.562 1.00 91.31 190 GLU A N 1
ATOM 1518 C CA . GLU A 1 190 ? 6.912 5.551 -11.576 1.00 91.31 190 GLU A CA 1
ATOM 1519 C C . GLU A 1 190 ? 8.400 5.595 -11.959 1.00 91.31 190 GLU A C 1
ATOM 1521 O O . GLU A 1 190 ? 9.033 6.642 -11.870 1.00 91.31 190 GLU A O 1
ATOM 1526 N N . VAL A 1 191 ? 8.968 4.496 -12.471 1.00 90.56 191 VAL A N 1
ATOM 1527 C CA . VAL A 1 191 ? 10.355 4.482 -12.975 1.00 90.56 191 VAL A CA 1
ATOM 1528 C C . VAL A 1 191 ? 10.532 5.484 -14.119 1.00 90.56 191 VAL A C 1
ATOM 1530 O O . VAL A 1 191 ? 11.513 6.223 -14.127 1.00 90.56 191 VAL A O 1
ATOM 1533 N N . HIS A 1 192 ? 9.580 5.551 -15.052 1.00 88.31 192 HIS A N 1
ATOM 1534 C CA . HIS A 1 192 ? 9.552 6.546 -16.125 1.00 88.31 192 HIS A CA 1
ATOM 1535 C C . HIS A 1 192 ? 9.495 7.979 -15.571 1.00 88.31 192 HIS A C 1
ATOM 1537 O O . HIS A 1 192 ? 10.251 8.857 -16.004 1.00 88.31 192 HIS A O 1
ATOM 1543 N N . HIS A 1 193 ? 8.628 8.214 -14.583 1.00 89.62 193 HIS A N 1
ATOM 1544 C CA . HIS A 1 193 ? 8.499 9.504 -13.912 1.00 89.62 193 HIS A CA 1
ATOM 1545 C C . HIS A 1 193 ? 9.821 9.951 -13.268 1.00 89.62 193 HIS A C 1
ATOM 1547 O O . HIS A 1 193 ? 10.297 11.057 -13.527 1.00 89.62 193 HIS A O 1
ATOM 1553 N N . TYR A 1 194 ? 10.469 9.067 -12.510 1.00 90.94 194 TYR A N 1
ATOM 1554 C CA . TYR A 1 194 ? 11.757 9.337 -11.867 1.00 90.94 194 TYR A CA 1
ATOM 1555 C C . TYR A 1 194 ? 12.894 9.509 -12.880 1.00 90.94 194 TYR A C 1
ATOM 1557 O O . TYR A 1 194 ? 13.708 10.419 -12.740 1.00 90.94 194 TYR A O 1
ATOM 1565 N N . ALA A 1 195 ? 12.917 8.711 -13.952 1.00 87.56 195 ALA A N 1
ATOM 1566 C CA . ALA A 1 195 ? 13.895 8.847 -15.031 1.00 87.56 195 ALA A CA 1
ATOM 1567 C C . ALA A 1 195 ? 13.808 10.213 -15.727 1.00 87.56 195 ALA A C 1
ATOM 1569 O O . ALA A 1 195 ? 14.833 10.792 -16.091 1.00 87.56 195 ALA A O 1
ATOM 1570 N N . THR A 1 196 ? 12.592 10.748 -15.867 1.00 87.19 196 THR A N 1
ATOM 1571 C CA . THR A 1 196 ? 12.354 12.082 -16.428 1.00 87.19 196 THR A CA 1
ATOM 1572 C C . THR A 1 196 ? 12.933 13.176 -15.529 1.00 87.19 196 THR A C 1
ATOM 1574 O O . THR A 1 196 ? 13.564 14.104 -16.035 1.00 87.19 196 THR A O 1
ATOM 1577 N N . PHE A 1 197 ? 12.789 13.058 -14.205 1.00 85.06 197 PHE A N 1
ATOM 1578 C CA . PHE A 1 197 ? 13.372 14.021 -13.263 1.00 85.06 197 PHE A CA 1
ATOM 1579 C C . PHE A 1 197 ? 14.898 13.960 -13.176 1.00 85.06 197 PHE A C 1
ATOM 1581 O O . PHE A 1 197 ? 15.531 15.004 -13.042 1.00 85.06 197 PHE A O 1
ATOM 1588 N N . GLU A 1 198 ? 15.491 12.776 -13.319 1.00 84.50 198 GLU A N 1
ATOM 1589 C CA . GLU A 1 198 ? 16.951 12.601 -13.398 1.00 84.50 198 GLU A CA 1
ATOM 1590 C C . GLU A 1 198 ? 17.543 13.054 -14.747 1.00 84.50 198 GLU A C 1
ATOM 1592 O O . GLU A 1 198 ? 18.761 13.097 -14.919 1.00 84.50 198 GLU A O 1
ATOM 1597 N N . GLY A 1 199 ? 16.706 13.374 -15.742 1.00 80.06 199 GLY A N 1
ATOM 1598 C CA . GLY A 1 199 ? 17.158 13.697 -17.099 1.00 80.06 199 GLY A CA 1
ATOM 1599 C C . GLY A 1 199 ? 17.695 12.486 -17.876 1.00 80.06 199 GLY A C 1
ATOM 1600 O O . GLY A 1 199 ? 18.383 12.646 -18.890 1.00 80.06 199 GLY A O 1
ATOM 1601 N N . ASN A 1 200 ? 17.380 11.266 -17.433 1.00 78.81 200 ASN A N 1
ATOM 1602 C CA . ASN A 1 200 ? 17.756 10.026 -18.103 1.00 78.81 200 ASN A CA 1
ATOM 1603 C C . ASN A 1 200 ? 16.772 9.714 -19.243 1.00 78.81 200 ASN A C 1
ATOM 1605 O O . ASN A 1 200 ? 15.885 8.868 -19.123 1.00 78.81 200 ASN A O 1
ATOM 1609 N N . ASN A 1 201 ? 16.942 10.418 -20.364 1.00 75.38 201 ASN A N 1
ATOM 1610 C CA . ASN A 1 201 ? 16.040 10.342 -21.519 1.00 75.38 201 ASN A CA 1
ATOM 1611 C C . ASN A 1 201 ? 15.935 8.939 -22.138 1.00 75.38 201 ASN A C 1
ATOM 1613 O O . ASN A 1 201 ? 14.896 8.607 -22.698 1.00 75.38 201 ASN A O 1
ATOM 1617 N N . ASP A 1 202 ? 16.989 8.123 -22.056 1.00 74.56 202 ASP A N 1
ATOM 1618 C CA . ASP A 1 202 ? 16.977 6.774 -22.632 1.00 74.56 202 ASP A CA 1
ATOM 1619 C C . ASP A 1 202 ? 16.132 5.809 -21.781 1.00 74.56 202 ASP A C 1
ATOM 1621 O O . ASP A 1 202 ? 15.405 4.983 -22.330 1.00 74.56 202 ASP A O 1
ATOM 1625 N N . LEU A 1 203 ? 16.172 5.940 -20.448 1.00 75.25 203 LEU A N 1
ATOM 1626 C CA . LEU A 1 203 ? 15.302 5.188 -19.537 1.00 75.25 203 LEU A CA 1
ATOM 1627 C C . LEU A 1 203 ? 13.865 5.726 -19.544 1.00 75.25 203 LEU A C 1
ATOM 1629 O O . LEU A 1 203 ? 12.929 4.942 -19.450 1.00 75.25 203 LEU A O 1
ATOM 1633 N N . ALA A 1 204 ? 13.679 7.038 -19.699 1.00 73.94 20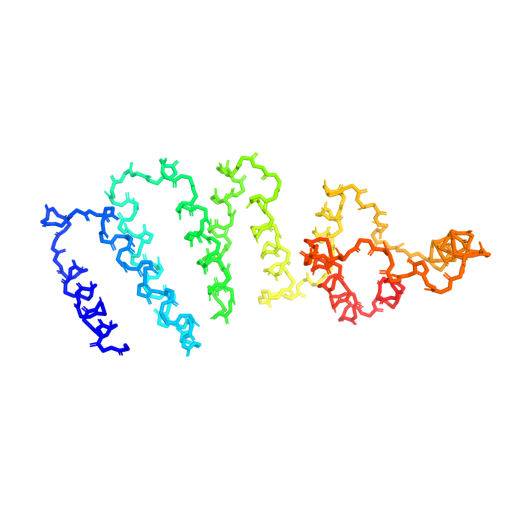4 ALA A N 1
ATOM 1634 C CA . ALA A 1 204 ? 12.354 7.639 -19.848 1.00 73.94 204 ALA A CA 1
ATOM 1635 C C . ALA A 1 204 ? 11.683 7.286 -21.192 1.00 73.94 204 ALA A C 1
ATOM 1637 O O . ALA A 1 204 ? 10.473 7.415 -21.323 1.00 73.94 204 ALA A O 1
ATOM 1638 N N . ALA A 1 205 ? 12.437 6.849 -22.203 1.00 70.25 205 ALA A N 1
ATOM 1639 C CA . ALA A 1 205 ? 11.886 6.445 -23.497 1.00 70.25 205 ALA A CA 1
ATOM 1640 C C . ALA A 1 205 ? 11.417 4.975 -23.559 1.00 70.25 205 ALA A C 1
ATOM 1642 O O . ALA A 1 205 ? 10.898 4.567 -24.602 1.00 70.25 205 ALA A O 1
ATOM 1643 N N . LEU A 1 206 ? 11.634 4.189 -22.494 1.00 64.06 206 LEU A N 1
ATOM 1644 C CA . LEU A 1 206 ? 11.079 2.836 -22.327 1.00 64.06 206 LEU A CA 1
ATOM 1645 C C . LEU A 1 206 ? 9.594 2.880 -21.961 1.00 64.06 206 LEU A C 1
ATOM 1647 O O . LEU A 1 206 ? 8.873 1.985 -22.458 1.00 64.06 206 LEU A O 1
#

Secondary structure (DSSP, 8-state):
--SHHHHHHHHHHHHHS-GGGS-HHHHHHHHHHHHHHHHHTT-HHHHHHHHHHHHHHHHHHT-TTTSHHHHHHHHHHHHHHHHHTT-HHHHHHHHHHHHHH--STTTTHHHHHHHHHHHHHSTT--HHHHHHHHHHHHHHTT----SS--HHHHHHHHHHHHHHHTT--GGGGGGSPP--S-HHHHHHHHHHHHHHHTT-HHHHT-

Foldseek 3Di:
DPCLVVLVVVLVVVLPDDLVPDQLQVSLVSLQVNLVVCVVVVNLVSSLVSLVSSVVSCVSNVCQCVPVVVNLVSLLSNLVSCVVVQVLVSSLVSLVVQVVRPDDLVSSLSSLLSVLVSCCPHPVNPLLSSLVSLQVNCVVVVHHDDSQDDPVNVVVVVVVVCVVCPPPDPVVVVVPPPPPPDSNVSSLVSSLVSCVVVVSVNSVVD

Radius of gyration: 21.45 Å; Cα contacts (8 Å, |Δi|>4): 215; chains: 1; bounding box: 50×30×70 Å